Protein AF-A0AAE6KQ79-F1 (afdb_monomer_lite)

Structure (mmCIF, N/CA/C/O backbone):
data_AF-A0AAE6KQ79-F1
#
_entry.id   AF-A0AAE6KQ79-F1
#
loop_
_atom_site.group_PDB
_atom_site.id
_atom_site.type_symbol
_atom_site.label_atom_id
_atom_site.label_alt_id
_atom_site.label_comp_id
_atom_site.label_asym_id
_atom_site.label_entity_id
_atom_site.label_seq_id
_atom_site.pdbx_PDB_ins_code
_atom_site.Cartn_x
_atom_site.Cartn_y
_atom_site.Cartn_z
_atom_site.occupancy
_atom_site.B_iso_or_equiv
_atom_site.auth_seq_id
_atom_site.auth_comp_id
_atom_site.auth_asym_id
_atom_site.auth_atom_id
_atom_site.pdbx_PDB_model_num
ATOM 1 N N . MET A 1 1 ? -17.427 30.826 -4.618 1.00 31.81 1 MET A N 1
ATOM 2 C CA . MET A 1 1 ? -18.302 29.632 -4.556 1.00 31.81 1 MET A CA 1
ATOM 3 C C . MET A 1 1 ? -17.658 28.472 -5.320 1.00 31.81 1 MET A C 1
ATOM 5 O O . MET A 1 1 ? -18.045 28.240 -6.454 1.00 31.81 1 MET A O 1
ATOM 9 N N . ARG A 1 2 ? -16.646 27.788 -4.760 1.00 28.45 2 ARG A N 1
ATOM 10 C CA . ARG A 1 2 ? -16.019 26.576 -5.341 1.00 28.45 2 ARG A CA 1
ATOM 11 C C . ARG A 1 2 ? -15.216 25.819 -4.264 1.00 28.45 2 ARG A C 1
ATOM 13 O O . ARG A 1 2 ? -14.002 25.849 -4.297 1.00 28.45 2 ARG A O 1
ATOM 20 N N . TYR A 1 3 ? -15.886 25.197 -3.294 1.00 28.03 3 TYR A N 1
ATOM 21 C CA . TYR A 1 3 ? -15.274 24.207 -2.380 1.00 28.03 3 TYR A CA 1
ATOM 22 C C . TYR A 1 3 ? -16.285 23.097 -2.032 1.00 28.03 3 TYR A C 1
ATOM 24 O O . TYR A 1 3 ? -16.347 22.604 -0.917 1.00 28.03 3 TYR A O 1
ATOM 32 N N . ALA A 1 4 ? -17.134 22.736 -3.002 1.00 26.52 4 ALA A N 1
ATOM 33 C CA . ALA A 1 4 ? -18.163 21.701 -2.857 1.00 26.52 4 ALA A CA 1
ATOM 34 C C . ALA A 1 4 ? -17.718 20.321 -3.391 1.00 26.52 4 ALA A C 1
ATOM 36 O O . ALA A 1 4 ? -18.522 19.400 -3.456 1.00 26.52 4 ALA A O 1
ATOM 37 N N . MET A 1 5 ? -16.446 20.156 -3.766 1.00 28.30 5 MET A N 1
ATOM 38 C CA . MET A 1 5 ? -15.888 18.909 -4.306 1.00 28.30 5 MET A CA 1
ATOM 39 C C . MET A 1 5 ? -14.773 18.367 -3.404 1.00 28.30 5 MET A C 1
ATOM 41 O O . MET A 1 5 ? -13.642 18.216 -3.833 1.00 28.30 5 MET A O 1
ATOM 45 N N . VAL A 1 6 ? -15.068 18.106 -2.132 1.00 36.84 6 VAL A N 1
ATOM 46 C CA . VAL A 1 6 ? -14.198 17.251 -1.289 1.00 36.84 6 VAL A CA 1
ATOM 47 C C . VAL A 1 6 ? -15.033 16.201 -0.546 1.00 36.84 6 VAL A C 1
ATOM 49 O O . VAL A 1 6 ? -14.584 15.077 -0.347 1.00 36.84 6 VAL A O 1
ATOM 52 N N . LEU A 1 7 ? -16.321 16.480 -0.298 1.00 29.75 7 LEU A N 1
ATOM 53 C CA . LEU A 1 7 ? -17.282 15.506 0.240 1.00 29.75 7 LEU A CA 1
ATOM 54 C C . LEU A 1 7 ? -17.590 14.311 -0.690 1.00 29.75 7 LEU A C 1
ATOM 56 O O . LEU A 1 7 ? -18.159 13.319 -0.242 1.00 29.75 7 LEU A O 1
ATOM 60 N N . GLY A 1 8 ? -17.245 14.389 -1.980 1.00 26.11 8 GLY A N 1
ATOM 61 C CA . GLY A 1 8 ? -17.497 13.308 -2.943 1.00 26.11 8 GLY A CA 1
ATOM 62 C C . GLY A 1 8 ? -16.472 12.169 -2.886 1.00 26.11 8 GLY A C 1
ATOM 63 O O . GLY A 1 8 ? -16.801 11.020 -3.179 1.00 26.11 8 GLY A O 1
ATOM 64 N N . VAL A 1 9 ? -15.240 12.455 -2.456 1.00 35.94 9 VAL A N 1
ATOM 65 C CA . VAL A 1 9 ? -14.132 11.480 -2.487 1.00 35.94 9 VAL A CA 1
ATOM 66 C C . VAL A 1 9 ? -14.204 10.504 -1.306 1.00 35.94 9 VAL A C 1
ATOM 68 O O . VAL A 1 9 ? -13.778 9.354 -1.412 1.00 35.94 9 VAL A O 1
ATOM 71 N N . THR A 1 10 ? -14.869 10.892 -0.216 1.00 39.16 10 THR A N 1
ATOM 72 C CA . THR A 1 10 ? -15.200 10.006 0.912 1.00 39.16 10 THR A CA 1
ATOM 73 C C . THR A 1 10 ? -16.275 8.963 0.570 1.00 39.16 10 THR A C 1
ATOM 75 O O . THR A 1 10 ? -16.458 8.006 1.323 1.00 39.16 10 THR A O 1
ATOM 78 N N . LEU A 1 11 ? -16.993 9.127 -0.551 1.00 38.12 11 LEU A N 1
ATOM 79 C CA . LEU A 1 11 ? -18.081 8.243 -0.991 1.00 38.12 11 LEU A CA 1
ATOM 80 C C . LEU A 1 11 ? -17.775 7.466 -2.281 1.00 38.12 11 LEU A C 1
ATOM 82 O O . LEU A 1 11 ? -18.373 6.413 -2.488 1.00 38.12 11 LEU A O 1
ATOM 86 N N . ALA A 1 12 ? -16.814 7.887 -3.107 1.00 37.12 12 ALA A N 1
ATOM 87 C CA . ALA A 1 12 ? -16.391 7.099 -4.274 1.00 37.12 12 ALA A CA 1
ATOM 88 C C . ALA A 1 12 ? -15.688 5.781 -3.883 1.00 37.12 12 ALA A C 1
ATOM 90 O O . ALA A 1 12 ? -15.778 4.791 -4.604 1.00 37.12 12 ALA A O 1
ATOM 91 N N . SER A 1 13 ? -15.113 5.708 -2.678 1.00 35.84 13 SER A N 1
ATOM 92 C CA . SER A 1 13 ? -14.623 4.455 -2.079 1.00 35.84 13 SER A CA 1
ATOM 93 C C . SER A 1 13 ? -15.744 3.525 -1.574 1.00 35.84 13 SER A C 1
ATOM 95 O O . SER A 1 13 ? -15.456 2.436 -1.087 1.00 35.84 13 SER A O 1
ATOM 97 N N . PHE A 1 14 ? -17.020 3.913 -1.715 1.00 37.94 14 PHE A N 1
ATOM 98 C CA . PHE A 1 14 ? -18.186 3.058 -1.447 1.00 37.94 14 PHE A CA 1
ATOM 99 C C . PHE A 1 14 ? -18.888 2.557 -2.721 1.00 37.94 14 PHE A C 1
ATOM 101 O O . PHE A 1 14 ? -19.741 1.678 -2.627 1.00 37.94 14 PHE A O 1
ATOM 108 N N . GLY A 1 15 ? -18.547 3.083 -3.904 1.00 31.75 15 GLY A N 1
ATOM 109 C CA . GLY A 1 15 ? -19.259 2.781 -5.153 1.00 31.75 15 GLY A CA 1
ATOM 110 C C . GLY A 1 15 ? -18.667 1.657 -6.008 1.00 31.75 15 GLY A C 1
ATOM 111 O O . GLY A 1 15 ? -19.393 1.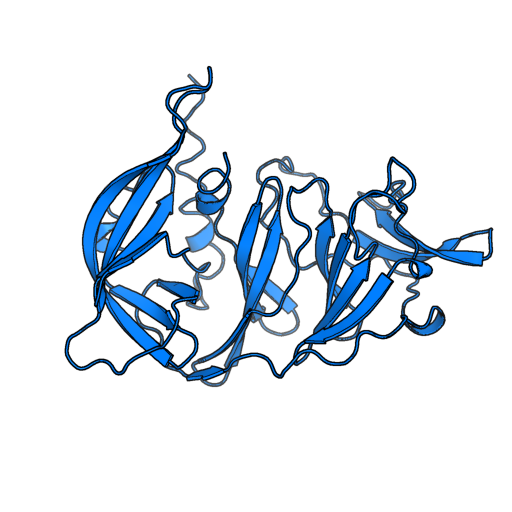080 -6.809 1.00 31.75 15 GLY A O 1
ATOM 112 N N . ALA A 1 16 ? -17.385 1.318 -5.843 1.00 30.88 16 ALA A N 1
ATOM 113 C CA . ALA A 1 16 ? -16.686 0.382 -6.739 1.00 30.88 16 ALA A CA 1
ATOM 114 C C . ALA A 1 16 ? -16.276 -0.961 -6.094 1.00 30.88 16 ALA A C 1
ATOM 116 O O . ALA A 1 16 ? -15.592 -1.757 -6.728 1.00 30.88 16 ALA A O 1
ATOM 117 N N . ALA A 1 17 ? -16.722 -1.237 -4.863 1.00 36.97 17 ALA A N 1
ATOM 118 C CA . ALA A 1 17 ? -16.500 -2.511 -4.161 1.00 36.97 17 ALA A CA 1
ATOM 119 C C . ALA A 1 17 ? -17.764 -3.004 -3.424 1.00 36.97 17 ALA A C 1
ATOM 121 O O . ALA A 1 17 ? -17.686 -3.688 -2.404 1.00 36.97 17 ALA A O 1
ATOM 122 N N . ALA A 1 18 ? -18.952 -2.636 -3.918 1.00 36.84 18 ALA A N 1
ATOM 123 C CA . ALA A 1 18 ? -20.226 -2.983 -3.284 1.00 36.84 18 ALA A CA 1
ATOM 124 C C . ALA A 1 18 ? -20.519 -4.500 -3.276 1.00 36.84 18 ALA A C 1
ATOM 126 O O . ALA A 1 18 ? -21.306 -4.956 -2.449 1.00 36.84 18 ALA A O 1
ATOM 127 N N . GLU A 1 19 ? -19.852 -5.289 -4.127 1.00 36.12 19 GLU A N 1
ATOM 128 C CA . GLU A 1 19 ? -19.925 -6.758 -4.087 1.00 36.12 19 GLU A CA 1
ATOM 129 C C . GLU A 1 19 ? -18.810 -7.408 -3.243 1.00 36.12 19 GLU A C 1
ATOM 131 O O . GLU A 1 19 ? -18.997 -8.517 -2.742 1.00 36.12 19 GLU A O 1
ATOM 136 N N . GLU A 1 20 ? -17.702 -6.710 -2.961 1.00 39.53 20 GLU A N 1
ATOM 137 C CA . GLU A 1 20 ? -16.499 -7.304 -2.357 1.00 39.53 20 GLU A CA 1
ATOM 138 C C . GLU A 1 20 ? -15.925 -6.505 -1.173 1.00 39.53 20 GLU A C 1
ATOM 140 O O . GLU A 1 20 ? -14.740 -6.233 -1.169 1.00 39.53 20 GLU A O 1
ATOM 145 N N . ARG A 1 21 ? -16.735 -6.145 -0.160 1.00 53.19 21 ARG A N 1
ATOM 146 C CA . ARG A 1 21 ? -16.404 -5.945 1.290 1.00 53.19 21 ARG A CA 1
ATOM 147 C C . ARG A 1 21 ? -15.120 -5.195 1.740 1.00 53.19 21 ARG A C 1
ATOM 149 O O . ARG A 1 21 ? -14.922 -5.054 2.947 1.00 53.19 21 ARG A O 1
ATOM 156 N N . TRP A 1 22 ? -14.262 -4.714 0.855 1.00 57.72 22 TRP A N 1
ATOM 157 C CA . TRP A 1 22 ? -12.927 -4.206 1.132 1.00 57.72 22 TRP A CA 1
ATOM 158 C C . TRP A 1 22 ? -12.911 -2.693 0.976 1.00 57.72 22 TRP A C 1
ATOM 160 O O . TRP A 1 22 ? -13.412 -2.136 0.004 1.00 57.72 22 TRP A O 1
ATOM 170 N N . THR A 1 23 ? -12.315 -2.019 1.953 1.00 69.88 23 THR A N 1
ATOM 171 C CA . THR A 1 23 ? -12.132 -0.566 1.951 1.00 69.88 23 THR A CA 1
ATOM 172 C C . THR A 1 23 ? -10.659 -0.249 2.142 1.00 69.88 23 THR A C 1
ATOM 174 O O . THR A 1 23 ? -9.965 -1.003 2.828 1.00 69.88 23 THR A O 1
ATOM 177 N N . ALA A 1 24 ? -10.200 0.892 1.623 1.00 78.31 24 ALA A N 1
ATOM 178 C CA . ALA A 1 24 ? -8.846 1.378 1.877 1.00 78.31 24 ALA A CA 1
ATOM 179 C C . ALA A 1 24 ? -8.515 1.379 3.391 1.00 78.31 24 ALA A C 1
ATOM 181 O O . ALA A 1 24 ? -9.384 1.714 4.212 1.00 78.31 24 ALA A O 1
ATOM 182 N N . PRO A 1 25 ? -7.290 1.000 3.786 1.00 86.12 25 PRO A N 1
ATOM 183 C CA . PRO A 1 25 ? -6.883 0.984 5.186 1.00 86.12 25 PRO A CA 1
ATOM 184 C C . PRO A 1 25 ? -6.745 2.412 5.723 1.00 86.12 25 PRO A C 1
ATOM 186 O O . PRO A 1 25 ? -6.426 3.332 4.981 1.00 86.12 25 PRO A O 1
ATOM 189 N N . TYR A 1 26 ? -7.068 2.619 6.998 1.00 86.56 26 TYR A N 1
ATOM 190 C CA . TYR A 1 26 ? -6.888 3.879 7.721 1.00 86.56 26 TYR A CA 1
ATOM 191 C C . TYR A 1 26 ? -5.529 3.918 8.413 1.00 86.56 26 TYR A C 1
ATOM 193 O O . TYR A 1 26 ? -5.128 2.937 9.047 1.00 86.56 26 TYR A O 1
ATOM 201 N N . GLN A 1 27 ? -4.859 5.065 8.331 1.00 86.88 27 GLN A N 1
ATOM 202 C CA . GLN A 1 27 ? -3.617 5.317 9.049 1.00 86.88 27 GLN A CA 1
ATOM 203 C C . GLN A 1 27 ? -3.846 5.487 10.554 1.00 86.88 27 GLN A C 1
ATOM 205 O O . GLN A 1 27 ? -4.852 6.046 11.005 1.00 86.88 27 GLN A O 1
ATOM 210 N N . ILE A 1 28 ? -2.886 4.993 11.334 1.00 90.19 28 ILE A N 1
ATOM 211 C CA . ILE A 1 28 ? -2.836 5.174 12.783 1.00 90.19 28 ILE A CA 1
ATOM 212 C C . ILE A 1 28 ? -2.061 6.457 13.081 1.00 90.19 28 ILE A C 1
ATOM 214 O O . ILE A 1 28 ? -0.917 6.583 12.662 1.00 90.19 28 ILE A O 1
ATOM 218 N N . GLU A 1 29 ? -2.672 7.384 13.817 1.00 88.75 29 GLU A N 1
ATOM 219 C CA . GLU A 1 29 ? -2.007 8.615 14.267 1.00 88.75 29 GLU A CA 1
ATOM 220 C C . GLU A 1 29 ? -1.228 8.366 15.560 1.00 88.75 29 GLU A C 1
ATOM 222 O O . GLU A 1 29 ? -0.038 8.656 15.644 1.00 88.75 29 GLU A O 1
ATOM 227 N N . ALA A 1 30 ? -1.874 7.766 16.561 1.00 90.19 30 ALA A N 1
ATOM 228 C CA . ALA A 1 30 ? -1.234 7.453 17.831 1.00 90.19 30 ALA A CA 1
ATOM 229 C C . ALA A 1 30 ? -1.909 6.286 18.549 1.00 90.19 30 ALA A C 1
ATOM 231 O O . ALA A 1 30 ? -3.081 5.956 18.336 1.00 90.19 30 ALA A O 1
ATOM 232 N N . VAL A 1 31 ? -1.165 5.685 19.476 1.00 92.56 31 VAL A N 1
ATOM 233 C CA . VAL A 1 31 ? -1.628 4.593 20.334 1.00 92.56 31 VAL A CA 1
ATOM 234 C C . VAL A 1 31 ? -1.317 4.929 21.789 1.00 92.56 31 VAL A C 1
ATOM 236 O O . VAL A 1 31 ? -0.201 5.309 22.130 1.00 92.56 31 VAL A O 1
ATOM 239 N N . SER A 1 32 ? -2.301 4.753 22.668 1.00 92.56 32 SER A N 1
ATOM 240 C CA . SER A 1 32 ? -2.149 4.893 24.116 1.00 92.56 32 SER A CA 1
ATOM 241 C C . SER A 1 32 ? -2.875 3.753 24.828 1.00 92.56 32 SER A C 1
ATOM 243 O O . SER A 1 32 ? -4.107 3.713 24.921 1.00 92.56 32 SER A O 1
ATOM 245 N N . GLY A 1 33 ? -2.100 2.777 25.308 1.00 90.19 33 GLY A N 1
ATOM 246 C CA . GLY A 1 33 ? -2.633 1.552 25.898 1.00 90.19 33 GLY A CA 1
ATOM 247 C C . GLY A 1 33 ? -3.512 0.785 24.906 1.00 90.19 33 GLY A C 1
ATOM 248 O O . GLY A 1 33 ? -3.028 0.277 23.903 1.00 90.19 33 GLY A O 1
ATOM 249 N N . ARG A 1 34 ? -4.815 0.701 25.197 1.00 91.44 34 ARG A N 1
ATOM 250 C CA . ARG A 1 34 ? -5.819 0.011 24.358 1.00 91.44 34 ARG A CA 1
ATOM 251 C C . ARG A 1 34 ? -6.585 0.953 23.430 1.00 91.44 34 ARG A C 1
ATOM 253 O O . ARG A 1 34 ? -7.547 0.525 22.788 1.00 91.44 34 ARG A O 1
ATOM 260 N N . THR A 1 35 ? -6.232 2.233 23.443 1.00 94.12 35 THR A N 1
ATOM 261 C CA . THR A 1 35 ? -6.887 3.274 22.663 1.00 94.12 35 THR A CA 1
ATOM 262 C C . THR A 1 35 ? -5.994 3.668 21.500 1.00 94.12 35 THR A C 1
ATOM 264 O O . THR A 1 35 ? -4.797 3.879 21.674 1.00 94.12 35 THR A O 1
ATOM 267 N N . THR A 1 36 ? -6.590 3.794 20.326 1.00 94.81 36 THR A N 1
ATOM 268 C CA . THR A 1 36 ? -5.911 4.085 19.070 1.00 94.81 36 THR A CA 1
ATOM 269 C C . THR A 1 36 ? -6.625 5.238 18.387 1.00 94.81 36 THR A C 1
ATOM 271 O O . THR A 1 36 ? -7.852 5.230 18.268 1.00 94.81 36 THR A O 1
ATOM 274 N N . ARG A 1 37 ? -5.862 6.236 17.954 1.00 92.62 37 ARG A N 1
ATOM 275 C CA . ARG A 1 37 ? -6.334 7.337 17.120 1.00 92.62 37 ARG A CA 1
ATOM 276 C C . ARG A 1 37 ? -6.078 6.996 15.662 1.00 92.62 37 ARG A C 1
ATOM 278 O O . ARG A 1 37 ? -4.990 6.558 15.301 1.00 92.62 37 ARG A O 1
ATOM 285 N N . VAL A 1 38 ? -7.107 7.161 14.847 1.00 89.00 38 VAL A N 1
ATOM 286 C CA . VAL A 1 38 ? -7.129 6.762 13.439 1.00 89.00 38 VAL A CA 1
ATOM 287 C C . VAL A 1 38 ? -7.498 7.978 12.602 1.00 89.00 38 VAL A C 1
ATOM 289 O O . VAL A 1 38 ? -8.520 8.604 12.880 1.00 89.00 38 VAL A O 1
ATOM 292 N N . VAL A 1 39 ? -6.700 8.313 11.591 1.00 85.38 39 VAL A N 1
ATOM 293 C CA . VAL A 1 39 ? -6.933 9.483 10.728 1.00 85.38 39 VAL A CA 1
ATOM 294 C C . VAL A 1 39 ? -8.189 9.266 9.889 1.00 85.38 39 VAL A C 1
ATOM 296 O O . VAL A 1 39 ? -8.303 8.260 9.204 1.00 85.38 39 VAL A O 1
ATOM 299 N N . LEU A 1 40 ? -9.153 10.187 9.945 1.00 79.94 40 LEU A N 1
ATOM 300 C CA . LEU A 1 40 ? -10.390 10.130 9.153 1.00 79.94 40 LEU A CA 1
ATOM 301 C C . LEU A 1 40 ? -10.404 11.129 7.984 1.00 79.94 40 LEU A C 1
ATOM 303 O O . LEU A 1 40 ? -11.271 11.011 7.116 1.00 79.94 40 LEU A O 1
ATOM 307 N N . GLY A 1 41 ? -9.470 12.087 7.964 1.00 73.88 41 GLY A N 1
ATOM 308 C CA . GLY A 1 41 ? -9.374 13.163 6.971 1.00 73.88 41 GLY A CA 1
ATOM 309 C C . GLY A 1 41 ? -9.597 14.563 7.537 1.00 73.88 41 GLY A C 1
ATOM 310 O O . GLY A 1 41 ? -9.828 14.713 8.729 1.00 73.88 41 GLY A O 1
ATOM 311 N N . GLU A 1 42 ? -9.584 15.591 6.684 1.00 65.94 42 GLU A N 1
ATOM 312 C CA . GLU A 1 42 ? -9.772 17.005 7.077 1.00 65.94 42 GLU A CA 1
ATOM 313 C C . GLU A 1 42 ? -11.079 17.256 7.852 1.00 65.94 42 GLU A C 1
ATOM 315 O O . GLU A 1 42 ? -11.096 17.992 8.838 1.00 65.94 42 GLU A O 1
ATOM 320 N N . GLN A 1 43 ? -12.174 16.597 7.457 1.00 61.72 43 GLN A N 1
ATOM 321 C CA . GLN A 1 43 ? -13.473 16.672 8.132 1.00 61.72 43 GLN A CA 1
ATOM 322 C C . GLN A 1 43 ? -14.075 15.272 8.272 1.00 61.72 43 GLN A C 1
ATOM 324 O O . GLN A 1 43 ? -14.216 14.552 7.283 1.00 61.72 43 GLN A O 1
ATOM 329 N N . ALA A 1 44 ? -14.473 14.886 9.487 1.00 57.91 44 ALA A N 1
ATOM 330 C CA . ALA A 1 44 ? -15.306 13.701 9.671 1.00 57.91 44 ALA A CA 1
ATOM 331 C C . ALA A 1 44 ? -16.741 13.983 9.183 1.00 57.91 44 ALA A C 1
ATOM 333 O O . ALA A 1 44 ? -17.350 14.942 9.658 1.00 57.91 44 ALA A O 1
ATOM 334 N N . PRO A 1 45 ? -17.313 13.158 8.282 1.00 55.81 45 PRO A N 1
ATOM 335 C CA . PRO A 1 45 ? -18.732 13.237 7.942 1.00 55.81 45 PRO A CA 1
ATOM 336 C C . PRO A 1 45 ? -19.634 13.219 9.185 1.00 55.81 45 PRO A C 1
ATOM 338 O O . PRO A 1 45 ? -19.345 12.496 10.143 1.00 55.81 45 PRO A O 1
ATOM 341 N N . GLU A 1 46 ? -20.769 13.923 9.123 1.00 53.16 46 GLU A N 1
ATOM 342 C CA . GLU A 1 46 ? -21.751 14.022 10.222 1.00 53.16 46 GLU A CA 1
ATOM 343 C C . GLU A 1 46 ? -22.284 12.646 10.698 1.00 53.16 46 GLU A C 1
ATOM 345 O O . GLU A 1 46 ? -22.744 12.518 11.828 1.00 53.16 46 GLU A O 1
ATOM 350 N N . ASP A 1 47 ? -22.081 11.580 9.910 1.00 60.34 47 ASP A N 1
ATOM 351 C CA . ASP A 1 47 ? -22.519 10.208 10.197 1.00 60.34 47 ASP A CA 1
ATOM 352 C C . ASP A 1 47 ? -21.384 9.194 10.444 1.00 60.34 47 ASP A C 1
ATOM 354 O O . ASP A 1 47 ? -21.626 7.980 10.442 1.00 60.34 47 ASP A O 1
ATOM 358 N N . VAL A 1 48 ? -20.137 9.629 10.666 1.00 62.69 48 VAL A N 1
ATOM 359 C CA . VAL A 1 48 ? -18.995 8.718 10.922 1.00 62.69 48 VAL A CA 1
ATOM 360 C C . VAL A 1 48 ? -19.285 7.730 12.049 1.00 62.69 48 VAL A C 1
ATOM 362 O O . VAL A 1 48 ? -19.001 6.539 11.913 1.00 62.69 48 VAL A O 1
ATOM 365 N N . ALA A 1 49 ? -19.911 8.202 13.128 1.00 58.31 49 ALA A N 1
ATOM 366 C CA . ALA A 1 49 ? -20.267 7.372 14.273 1.00 58.31 49 ALA A CA 1
ATOM 367 C C . ALA A 1 49 ? -21.284 6.271 13.931 1.00 58.31 49 ALA A C 1
ATOM 369 O O . ALA A 1 49 ? -21.393 5.313 14.683 1.00 58.31 49 ALA A O 1
ATOM 370 N N . SER A 1 50 ? -22.030 6.373 12.827 1.00 58.56 50 SER A N 1
ATOM 371 C CA . SER A 1 50 ? -22.938 5.312 12.372 1.00 58.56 50 SER A CA 1
ATOM 372 C C . SER A 1 50 ? -22.250 4.318 11.427 1.00 58.56 50 SER A C 1
ATOM 374 O O . SER A 1 50 ? -22.533 3.123 11.481 1.00 58.56 50 SER A O 1
ATOM 376 N N . ARG A 1 51 ? -21.296 4.785 10.609 1.00 66.50 51 ARG A N 1
ATOM 377 C CA . ARG A 1 51 ? -20.646 3.989 9.549 1.00 66.50 51 ARG A CA 1
ATOM 378 C C . ARG A 1 51 ? -19.362 3.289 9.991 1.00 66.50 51 ARG A C 1
ATOM 380 O O . ARG A 1 51 ? -19.044 2.225 9.473 1.00 66.50 51 ARG A O 1
ATOM 387 N N . LEU A 1 52 ? -18.634 3.872 10.941 1.00 77.62 52 LEU A N 1
ATOM 388 C CA . LEU A 1 52 ? -17.340 3.389 11.434 1.00 77.62 52 LEU A CA 1
ATOM 389 C C . LEU A 1 52 ? -17.406 3.023 12.923 1.00 77.62 52 LEU A C 1
ATOM 391 O O . LEU A 1 52 ? -16.447 3.200 13.660 1.00 77.62 52 LEU A O 1
ATOM 395 N N . GLN A 1 53 ? -18.540 2.492 13.390 1.00 82.56 53 GLN A N 1
ATOM 396 C CA . GLN A 1 53 ? -18.716 2.079 14.795 1.00 82.56 53 GLN A CA 1
ATOM 397 C C . GLN A 1 53 ? -17.661 1.079 15.270 1.00 82.56 53 GLN A C 1
ATOM 399 O O . GLN A 1 53 ? -17.309 1.036 16.453 1.00 82.56 53 GLN A O 1
ATOM 404 N N . VAL A 1 54 ? -17.189 0.248 14.345 1.00 86.50 54 VAL A N 1
ATOM 405 C CA . VAL A 1 54 ? -16.240 -0.823 14.599 1.00 86.50 54 VAL A CA 1
ATOM 406 C C . VAL A 1 54 ? -15.156 -0.781 13.536 1.00 86.50 54 VAL A C 1
ATOM 408 O O . VAL A 1 54 ? -15.445 -0.618 12.351 1.00 86.50 54 VAL A O 1
ATOM 411 N N . MET A 1 55 ? -13.921 -0.973 13.979 1.00 89.44 55 MET A N 1
ATOM 412 C CA . MET A 1 55 ? -12.763 -1.183 13.125 1.00 89.44 55 MET A CA 1
ATOM 413 C C . MET A 1 55 ? -11.992 -2.417 13.574 1.00 89.44 55 MET A C 1
ATOM 415 O O . MET A 1 55 ? -12.071 -2.836 14.731 1.00 89.44 55 MET A O 1
ATOM 419 N N . THR A 1 56 ? -11.210 -2.973 12.659 1.00 91.75 56 THR A N 1
ATOM 420 C CA . THR A 1 56 ? -10.217 -3.998 12.962 1.00 91.75 56 THR A CA 1
ATOM 421 C C . THR A 1 56 ? -8.837 -3.376 12.889 1.00 91.75 56 THR A C 1
ATOM 423 O O . THR A 1 56 ? -8.395 -2.960 11.823 1.00 91.75 56 THR A O 1
ATOM 426 N N . LEU A 1 57 ? -8.166 -3.299 14.032 1.00 95.12 57 LEU A N 1
ATOM 427 C CA . LEU A 1 57 ? -6.781 -2.866 14.137 1.00 95.12 57 LEU A CA 1
ATOM 428 C C . LEU A 1 57 ? -5.884 -4.018 13.695 1.00 95.12 57 LEU A C 1
ATOM 430 O O . LEU A 1 57 ? -6.008 -5.134 14.206 1.00 95.12 57 LEU A O 1
ATOM 434 N N . VAL A 1 58 ? -5.011 -3.737 12.739 1.00 95.31 58 VAL A N 1
ATOM 435 C CA . VAL A 1 58 ? -4.013 -4.667 12.223 1.00 95.31 58 VAL A CA 1
ATOM 436 C C . VAL A 1 58 ? -2.693 -4.350 12.906 1.00 95.31 58 VAL A C 1
ATOM 438 O O . VAL A 1 58 ? -2.222 -3.217 12.816 1.00 95.31 58 VAL A O 1
ATOM 441 N N . GLY A 1 59 ? -2.101 -5.334 13.576 1.00 95.94 59 GLY A N 1
ATOM 442 C CA . GLY A 1 59 ? -0.764 -5.221 14.150 1.00 95.94 59 GLY A CA 1
ATOM 443 C C . GLY A 1 59 ? 0.186 -6.293 13.626 1.00 95.94 59 GLY A C 1
ATOM 444 O O . GLY A 1 59 ? -0.214 -7.171 12.861 1.00 95.94 59 GLY A O 1
ATOM 445 N N . THR A 1 60 ? 1.450 -6.239 14.037 1.00 95.75 60 THR A N 1
ATOM 446 C CA . THR A 1 60 ? 2.495 -7.168 13.574 1.00 95.75 60 THR A CA 1
ATOM 447 C C . THR A 1 60 ? 2.289 -8.619 14.016 1.00 95.75 60 THR A C 1
ATOM 449 O O . THR A 1 60 ? 2.861 -9.533 13.423 1.00 95.75 60 THR A O 1
ATOM 452 N N . GLN A 1 61 ? 1.464 -8.853 15.039 1.00 94.62 61 GLN A N 1
ATOM 453 C CA . GLN A 1 61 ? 1.224 -10.176 15.626 1.00 94.62 61 GLN A CA 1
ATOM 454 C C . GLN A 1 61 ? -0.232 -10.640 15.515 1.00 94.62 61 GLN A C 1
ATOM 456 O O . GLN A 1 61 ? -0.520 -11.816 15.744 1.00 94.62 61 GLN A O 1
ATOM 461 N N . GLY A 1 62 ? -1.171 -9.753 15.173 1.00 94.50 62 GLY A N 1
ATOM 462 C CA . GLY A 1 62 ? -2.580 -10.127 15.145 1.00 94.50 62 GLY A CA 1
ATOM 463 C C . GLY A 1 62 ? -3.539 -9.047 14.669 1.00 94.50 62 GLY A C 1
ATOM 464 O O . GLY A 1 62 ? -3.157 -7.974 14.209 1.00 94.50 62 GLY A O 1
ATOM 465 N N . LEU A 1 63 ? -4.824 -9.371 14.801 1.00 93.12 63 LEU A N 1
ATOM 466 C CA . LEU A 1 63 ? -5.949 -8.490 14.516 1.00 93.12 63 LEU A CA 1
ATOM 467 C C . LEU A 1 63 ? -6.747 -8.275 15.805 1.00 93.12 63 LEU A C 1
ATOM 469 O O . LEU A 1 63 ? -7.006 -9.232 16.538 1.00 93.12 63 LEU A O 1
ATOM 473 N N . ALA A 1 64 ? -7.180 -7.044 16.068 1.00 94.50 64 ALA A N 1
ATOM 474 C CA . ALA A 1 64 ? -8.047 -6.739 17.203 1.00 94.50 64 ALA A CA 1
ATOM 475 C C . ALA A 1 64 ? -9.219 -5.857 16.789 1.00 94.50 64 ALA A C 1
ATOM 477 O O . ALA A 1 64 ? -9.050 -4.800 16.190 1.00 94.50 64 ALA A O 1
ATOM 478 N N . VAL A 1 65 ? -10.423 -6.257 17.188 1.00 92.62 65 VAL A N 1
ATOM 479 C CA . VAL A 1 65 ? -11.614 -5.426 17.015 1.00 92.62 65 VAL A CA 1
ATOM 480 C C . VAL A 1 65 ? -11.577 -4.267 18.010 1.00 92.62 65 VAL A C 1
ATOM 482 O O . VAL A 1 65 ? -11.376 -4.467 19.213 1.00 92.62 65 VAL A O 1
ATOM 485 N N . ALA A 1 66 ? -11.823 -3.059 17.520 1.00 93.25 66 ALA A N 1
ATOM 486 C CA . ALA A 1 66 ? -11.907 -1.844 18.310 1.00 93.25 66 ALA A CA 1
ATOM 487 C C . ALA A 1 66 ? -13.207 -1.090 18.023 1.00 93.25 66 ALA A C 1
ATOM 489 O O . ALA A 1 66 ? -13.738 -1.117 16.912 1.00 93.25 66 ALA A O 1
ATOM 490 N N . ARG A 1 67 ? -13.743 -0.435 19.053 1.00 93.12 67 ARG A N 1
ATOM 491 C CA . ARG A 1 67 ? -15.007 0.303 18.976 1.00 93.12 67 ARG A CA 1
ATOM 492 C C . ARG A 1 67 ? -14.768 1.794 19.031 1.00 93.12 67 ARG A C 1
ATOM 494 O O . ARG A 1 67 ? -13.999 2.257 19.877 1.00 93.12 67 ARG A O 1
ATOM 501 N N . PHE A 1 68 ? -15.480 2.513 18.178 1.00 90.62 68 PHE A N 1
ATOM 502 C CA . PHE A 1 68 ? -15.484 3.964 18.149 1.00 90.62 68 PHE A CA 1
ATOM 503 C C . PHE A 1 68 ? -15.911 4.538 19.504 1.00 90.62 68 PHE A C 1
ATOM 505 O O . PHE A 1 68 ? -16.836 4.031 20.140 1.00 90.62 68 PHE A O 1
ATOM 512 N N . GLN A 1 69 ? -15.214 5.579 19.947 1.00 92.75 69 GLN A N 1
ATOM 513 C CA . GLN A 1 69 ? -15.498 6.297 21.188 1.00 92.75 69 GLN A CA 1
ATOM 514 C C . GLN A 1 69 ? -15.937 7.731 20.905 1.00 92.75 69 GLN A C 1
ATOM 516 O O . GLN A 1 69 ? -16.941 8.186 21.445 1.00 92.75 69 GLN A O 1
ATOM 521 N N . ARG A 1 70 ? -15.162 8.452 20.089 1.00 90.38 70 ARG A N 1
ATOM 522 C CA . ARG A 1 70 ? -15.373 9.866 1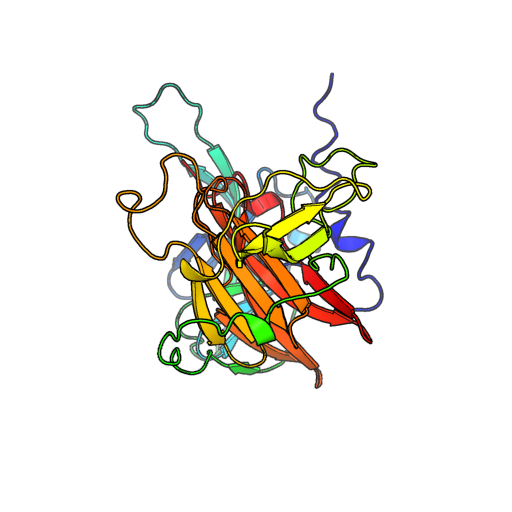9.753 1.00 90.38 70 ARG A CA 1
ATOM 523 C C . ARG A 1 70 ? -14.481 10.280 18.585 1.00 90.38 70 ARG A C 1
ATOM 525 O O . ARG A 1 70 ? -13.544 9.561 18.246 1.00 90.38 70 ARG A O 1
ATOM 532 N N . THR A 1 71 ? -14.737 11.456 18.028 1.00 87.38 71 THR A N 1
ATOM 533 C CA . THR A 1 71 ? -13.807 12.159 17.138 1.00 87.38 71 THR A CA 1
ATOM 534 C C . THR A 1 71 ? -13.034 13.233 17.899 1.00 87.38 71 THR A C 1
ATOM 536 O O . THR A 1 71 ? -13.547 13.812 18.856 1.00 87.38 71 THR A O 1
ATOM 539 N N . GLU A 1 72 ? -11.816 13.520 17.457 1.00 88.06 72 GLU A N 1
ATOM 540 C CA . GLU A 1 72 ? -10.994 14.639 17.922 1.00 88.06 72 GLU A CA 1
ATOM 541 C C . GLU A 1 72 ? -10.444 15.387 16.701 1.00 88.06 72 GLU A C 1
ATOM 543 O O . GLU A 1 72 ? -10.175 14.772 15.672 1.00 88.06 72 GLU A O 1
ATOM 548 N N . THR A 1 73 ? -10.283 16.705 16.802 1.00 85.75 73 THR A N 1
ATOM 549 C CA . THR A 1 73 ? -9.542 17.486 15.803 1.00 85.75 73 THR A CA 1
ATOM 550 C C . THR A 1 73 ? -8.091 17.579 16.251 1.00 85.75 73 THR A C 1
ATOM 552 O O . THR A 1 73 ? -7.820 17.970 17.386 1.00 85.75 73 THR A O 1
ATOM 555 N N . VAL A 1 74 ? -7.173 17.221 15.363 1.00 82.06 74 VAL A N 1
ATOM 556 C CA . VAL A 1 74 ? -5.728 17.293 15.565 1.00 82.06 74 VAL A CA 1
ATOM 557 C C . VAL A 1 74 ? -5.171 18.264 14.537 1.00 82.06 74 VAL A C 1
ATOM 559 O O . VAL A 1 74 ? -5.496 18.166 13.358 1.00 82.06 74 VAL A O 1
ATOM 562 N N . CYS A 1 75 ? -4.364 19.219 14.984 1.00 81.25 75 CYS A N 1
ATOM 563 C CA . CYS A 1 75 ? -3.704 20.179 14.109 1.00 81.25 75 CYS A CA 1
ATOM 564 C C . CYS A 1 75 ? -2.190 20.036 14.244 1.00 81.25 75 CYS A C 1
ATOM 566 O O . CYS A 1 75 ? -1.668 19.958 15.356 1.00 81.25 75 CYS A O 1
ATOM 568 N N . THR A 1 76 ? -1.510 20.012 13.107 1.00 69.69 76 THR A N 1
ATOM 569 C CA . THR A 1 76 ? -0.061 19.855 12.970 1.00 69.69 76 THR A CA 1
ATOM 570 C C . THR A 1 76 ? 0.517 21.068 12.247 1.00 69.69 76 THR A C 1
ATOM 572 O O . THR A 1 76 ? -0.011 21.510 11.227 1.00 69.69 76 THR A O 1
ATOM 575 N N . GLY A 1 77 ? 1.586 21.631 12.807 1.00 61.75 77 GLY A N 1
ATOM 576 C CA . GLY A 1 77 ? 2.296 22.803 12.297 1.00 61.75 77 GLY A CA 1
ATOM 577 C C . GLY A 1 77 ? 3.183 23.403 13.389 1.00 61.75 77 GLY A C 1
ATOM 578 O O . GLY A 1 77 ? 2.766 23.480 14.545 1.00 61.75 77 GLY A O 1
ATOM 579 N N . GLU A 1 78 ? 4.413 23.789 13.051 1.00 53.78 78 GLU A N 1
ATOM 580 C CA . GLU A 1 78 ? 5.266 24.550 13.967 1.00 53.78 78 GLU A CA 1
ATOM 581 C C . GLU A 1 78 ? 4.717 25.977 14.115 1.00 53.78 78 GLU A C 1
ATOM 583 O O . GLU A 1 78 ? 4.399 26.623 13.120 1.00 53.78 78 GLU A O 1
ATOM 588 N N . GLU A 1 79 ? 4.658 26.512 15.339 1.00 52.78 79 GLU A N 1
ATOM 589 C CA . GLU A 1 79 ? 4.195 27.890 15.610 1.00 52.78 79 GLU A CA 1
ATOM 590 C C . GLU A 1 79 ? 5.046 28.988 14.921 1.00 52.78 79 GLU A C 1
ATOM 592 O O . GLU A 1 79 ? 4.692 30.163 14.984 1.00 52.78 79 GLU A O 1
ATOM 597 N N . ASN A 1 80 ? 6.158 28.629 14.260 1.00 49.56 80 ASN A N 1
ATOM 598 C CA . ASN A 1 80 ? 7.179 29.543 13.733 1.00 49.56 80 ASN A CA 1
ATOM 599 C C . ASN A 1 80 ? 7.253 29.649 12.195 1.00 49.56 80 ASN A C 1
ATOM 601 O O . ASN A 1 80 ? 8.213 30.228 11.684 1.00 49.56 80 ASN A O 1
ATOM 605 N N . VAL A 1 81 ? 6.279 29.127 11.442 1.00 54.47 81 VAL A N 1
ATOM 606 C CA . VAL A 1 81 ? 6.270 29.217 9.968 1.00 54.47 81 VAL A CA 1
ATOM 607 C C . VAL A 1 81 ? 5.003 29.934 9.497 1.00 54.47 81 VAL A C 1
ATOM 609 O O . VAL A 1 81 ? 3.924 29.671 10.015 1.00 54.47 81 VAL A O 1
ATOM 612 N N . ASP A 1 82 ? 5.115 30.813 8.492 1.00 56.62 82 ASP A N 1
ATOM 613 C CA . ASP A 1 82 ? 4.024 31.607 7.878 1.00 56.62 82 ASP A CA 1
ATOM 614 C C . ASP A 1 82 ? 2.908 30.769 7.195 1.00 56.62 82 ASP A C 1
ATOM 616 O O . ASP A 1 82 ? 2.123 31.284 6.393 1.00 56.62 82 ASP A O 1
ATOM 620 N N . LEU A 1 83 ? 2.822 29.467 7.478 1.00 54.47 83 LEU A N 1
ATOM 621 C CA . LEU A 1 83 ? 1.821 28.556 6.937 1.00 54.47 83 LEU A CA 1
ATOM 622 C C . LEU A 1 83 ? 0.756 28.246 8.002 1.00 54.47 83 LEU A C 1
ATOM 624 O O . LEU A 1 83 ? 1.095 27.995 9.158 1.00 54.47 83 LEU A O 1
ATOM 628 N N . PRO A 1 84 ? -0.541 28.246 7.641 1.00 57.41 84 PRO A N 1
ATOM 629 C CA . PRO A 1 84 ? -1.593 27.860 8.572 1.00 57.41 84 PRO A CA 1
ATOM 630 C C . PRO A 1 84 ? -1.420 26.391 8.999 1.00 57.41 84 PRO A C 1
ATOM 632 O O . PRO A 1 84 ? -1.017 25.567 8.175 1.00 57.41 84 PRO A O 1
ATOM 635 N N . PRO A 1 85 ? -1.749 26.038 10.257 1.00 68.31 85 PRO A N 1
ATOM 636 C CA . PRO A 1 85 ? -1.661 24.661 10.722 1.00 68.31 85 PRO A CA 1
ATOM 637 C C . PRO A 1 85 ? -2.598 23.766 9.908 1.00 68.31 85 PRO A C 1
ATOM 639 O O . PRO A 1 85 ? -3.742 24.134 9.620 1.00 68.31 85 PRO A O 1
ATOM 642 N N . VAL A 1 86 ? -2.123 22.571 9.567 1.00 71.44 86 VAL A N 1
ATOM 643 C CA . VAL A 1 86 ? -2.923 21.569 8.868 1.00 71.44 86 VAL A CA 1
ATOM 644 C C . VAL A 1 86 ? -3.713 20.791 9.906 1.00 71.44 86 VAL A C 1
ATOM 646 O O . VAL A 1 86 ? -3.143 20.130 10.773 1.00 71.44 86 VAL A O 1
ATOM 649 N N . CYS A 1 87 ? -5.038 20.886 9.842 1.00 76.44 87 CYS A N 1
ATOM 650 C CA . CYS A 1 87 ? -5.930 20.209 10.772 1.00 76.44 87 CYS A CA 1
ATOM 651 C C . CYS A 1 87 ? -6.629 19.028 10.110 1.00 76.44 87 CYS A C 1
ATOM 653 O O . CYS A 1 87 ? -7.102 19.109 8.978 1.00 76.44 87 CYS A O 1
ATOM 655 N N . HIS A 1 88 ? -6.761 17.948 10.865 1.00 76.50 88 HIS A N 1
ATOM 656 C CA . HIS A 1 88 ? -7.483 16.756 10.471 1.00 76.50 88 HIS A CA 1
ATOM 657 C C . HIS A 1 88 ? -8.313 16.219 11.632 1.00 76.50 88 HIS A C 1
ATOM 659 O O . HIS A 1 88 ? -8.124 16.554 12.801 1.00 76.50 88 HIS A O 1
ATOM 665 N N . THR A 1 89 ? -9.277 15.376 11.302 1.00 82.06 89 THR A N 1
ATOM 666 C CA . THR A 1 89 ? -10.114 14.678 12.261 1.00 82.06 89 THR A CA 1
ATOM 667 C C . THR A 1 89 ? -9.581 13.271 12.465 1.00 82.06 89 THR A C 1
ATOM 669 O O . THR A 1 89 ? -9.376 12.528 11.505 1.00 82.06 89 THR A O 1
ATOM 672 N N . VAL A 1 90 ? -9.416 12.877 13.724 1.00 86.81 90 VAL A N 1
ATOM 673 C CA . VAL A 1 90 ? -9.111 11.502 14.114 1.00 86.81 90 VAL A CA 1
ATOM 674 C C . VAL A 1 90 ? -10.315 10.865 14.797 1.00 86.81 90 VAL A C 1
ATOM 676 O O . VAL A 1 90 ? -11.043 11.504 15.558 1.00 86.81 90 VAL A O 1
ATOM 679 N N . GLY A 1 91 ? -10.535 9.583 14.537 1.00 88.50 91 GLY A N 1
ATOM 680 C CA . GLY A 1 91 ? -11.442 8.740 15.300 1.00 88.50 91 GLY A CA 1
ATOM 681 C C . GLY A 1 91 ? -10.681 8.049 16.422 1.00 88.50 91 GLY A C 1
ATOM 682 O O . GLY A 1 91 ? -9.634 7.450 16.192 1.00 88.50 91 GLY A O 1
ATOM 683 N N . VAL A 1 92 ? -11.213 8.111 17.638 1.00 92.94 92 VAL A N 1
ATOM 684 C CA . VAL A 1 92 ? -10.667 7.418 18.804 1.00 92.94 92 VAL A CA 1
ATOM 685 C C . VAL A 1 92 ? -11.366 6.073 18.941 1.00 92.94 92 VAL A C 1
ATOM 687 O O . VAL A 1 92 ? -12.580 6.016 19.146 1.00 92.94 92 VAL A O 1
ATOM 690 N N . TYR A 1 93 ? -10.598 4.992 18.867 1.00 93.88 93 TYR A N 1
ATOM 691 C CA . TYR A 1 93 ? -11.077 3.618 18.969 1.00 93.88 93 TYR A CA 1
ATOM 692 C C . TYR A 1 93 ? -10.473 2.925 20.181 1.00 93.88 93 TYR A C 1
ATOM 694 O O . TYR A 1 93 ? -9.293 3.089 20.466 1.00 93.88 93 TYR A O 1
ATOM 702 N N . THR A 1 94 ? -11.256 2.106 20.879 1.00 95.81 94 THR A N 1
ATOM 703 C CA . THR A 1 94 ? -10.760 1.295 22.000 1.00 95.81 94 THR A CA 1
ATOM 704 C C . THR A 1 94 ? -10.918 -0.187 21.696 1.00 95.81 94 THR A C 1
ATOM 706 O O . THR A 1 94 ? -12.018 -0.652 21.385 1.00 95.81 94 THR A O 1
ATOM 709 N N . GLN A 1 95 ? -9.825 -0.942 21.814 1.00 94.88 95 GLN A N 1
ATOM 710 C CA . GLN A 1 95 ? -9.808 -2.391 21.620 1.00 94.88 95 GLN A CA 1
ATOM 711 C C . GLN A 1 95 ? -10.742 -3.107 22.603 1.00 94.88 95 GLN A C 1
ATOM 713 O O . GLN A 1 95 ? -10.686 -2.876 23.819 1.00 94.88 95 GLN A O 1
ATOM 718 N N . ALA A 1 96 ? -11.545 -4.048 22.102 1.00 90.06 96 ALA A N 1
ATOM 719 C CA . ALA A 1 96 ? -12.485 -4.833 22.902 1.00 90.06 96 ALA A CA 1
ATOM 720 C C . ALA A 1 96 ? -11.777 -5.624 24.014 1.00 90.06 96 ALA A C 1
ATOM 722 O O . ALA A 1 96 ? -10.787 -6.300 23.758 1.00 90.06 96 ALA A O 1
ATOM 723 N N . LYS A 1 97 ? -12.268 -5.550 25.259 1.00 87.69 97 LYS A N 1
ATOM 724 C CA . LYS A 1 97 ? -11.633 -6.213 26.416 1.00 87.69 97 LYS A CA 1
ATOM 725 C C . LYS A 1 97 ? -11.339 -7.693 26.136 1.00 87.69 97 LYS A C 1
ATOM 727 O O . LYS A 1 97 ? -12.191 -8.399 25.609 1.00 87.69 97 LYS A O 1
ATOM 732 N N . GLY A 1 98 ? -10.154 -8.150 26.543 1.00 83.19 98 GLY A N 1
ATOM 733 C CA . GLY A 1 98 ? -9.725 -9.541 26.369 1.00 83.19 98 GLY A CA 1
ATOM 734 C C . GLY A 1 98 ? -9.154 -9.873 24.988 1.00 83.19 98 GLY A C 1
ATOM 735 O O . GLY A 1 98 ? -8.796 -11.024 24.765 1.00 83.19 98 GLY A O 1
ATOM 736 N N . THR A 1 99 ? -9.034 -8.900 24.074 1.00 83.31 99 THR A N 1
ATOM 737 C CA . THR A 1 99 ? -8.247 -9.090 22.846 1.00 83.31 99 THR A CA 1
ATOM 738 C C . THR A 1 99 ? -6.780 -9.373 23.180 1.00 83.31 99 THR A C 1
ATOM 740 O O . THR A 1 99 ? -6.247 -8.724 24.092 1.00 83.31 99 THR A O 1
ATOM 743 N N . PRO A 1 100 ? -6.132 -10.306 22.457 1.00 82.12 100 PRO A N 1
ATOM 744 C CA . PRO A 1 100 ? -4.702 -10.551 22.594 1.00 82.12 100 PRO A CA 1
ATOM 745 C C . PRO A 1 100 ? -3.895 -9.307 22.207 1.00 82.12 100 PRO A C 1
ATOM 747 O O . PRO A 1 100 ? -4.409 -8.408 21.534 1.00 82.12 100 PRO A O 1
ATOM 750 N N . ASP A 1 101 ? -2.638 -9.267 22.647 1.00 89.62 101 ASP A N 1
ATOM 751 C CA . ASP A 1 101 ? -1.672 -8.300 22.133 1.00 89.62 101 ASP A CA 1
ATOM 752 C C . ASP A 1 101 ? -1.495 -8.523 20.624 1.00 89.62 101 ASP A C 1
ATOM 754 O O . ASP A 1 101 ? -1.380 -9.661 20.165 1.00 89.62 101 ASP A O 1
ATOM 758 N N . ILE A 1 102 ? -1.541 -7.436 19.859 1.00 94.06 102 ILE A N 1
ATOM 759 C CA . ILE A 1 102 ? -1.386 -7.453 18.402 1.00 94.06 102 ILE A CA 1
ATOM 760 C C . ILE A 1 102 ? -0.014 -6.937 17.965 1.00 94.06 102 ILE A C 1
ATOM 762 O O . ILE A 1 102 ? 0.248 -6.894 16.764 1.00 94.06 102 ILE A O 1
ATOM 766 N N . GLY A 1 103 ? 0.865 -6.590 18.910 1.00 93.94 103 GLY A N 1
ATOM 767 C CA . GLY A 1 103 ? 2.172 -6.009 18.639 1.00 93.94 103 GLY A CA 1
ATOM 768 C C . GLY A 1 103 ? 2.082 -4.549 18.194 1.00 93.94 103 GLY A C 1
ATOM 769 O O . GLY A 1 103 ? 1.192 -3.800 18.601 1.00 93.94 103 GLY A O 1
ATOM 770 N N . GLU A 1 104 ? 3.026 -4.139 17.350 1.00 94.62 104 GLU A N 1
ATOM 771 C CA . GLU A 1 104 ? 3.054 -2.794 16.771 1.00 94.62 104 GLU A CA 1
ATOM 772 C C . GLU A 1 104 ? 1.891 -2.612 15.793 1.00 94.62 104 GLU A C 1
ATOM 774 O O . GLU A 1 104 ? 1.593 -3.502 14.996 1.00 94.62 104 GLU A O 1
ATOM 779 N N . TYR A 1 105 ? 1.221 -1.464 15.869 1.00 94.19 105 TYR A N 1
ATOM 780 C CA . TYR A 1 105 ? 0.046 -1.163 15.058 1.00 94.19 105 TYR A CA 1
ATOM 781 C C . TYR A 1 105 ? 0.485 -0.737 13.660 1.00 94.19 105 TYR A C 1
ATOM 783 O O . TYR A 1 105 ? 1.378 0.090 13.515 1.00 94.19 105 TYR A O 1
ATOM 791 N N . ILE A 1 106 ? -0.175 -1.287 12.643 1.00 94.44 106 ILE A N 1
ATOM 792 C CA . ILE A 1 106 ? 0.131 -1.031 11.235 1.00 94.44 106 ILE A CA 1
ATOM 793 C C . ILE A 1 106 ? -0.934 -0.103 10.640 1.00 94.44 106 ILE A C 1
ATOM 795 O O . ILE A 1 106 ? -0.636 1.010 10.225 1.00 94.44 106 ILE A O 1
ATOM 799 N N . VAL A 1 107 ? -2.194 -0.548 10.622 1.00 93.62 107 VAL A N 1
ATOM 800 C CA . VAL A 1 107 ? -3.343 0.179 10.048 1.00 93.62 107 VAL A CA 1
ATOM 801 C C . VAL A 1 107 ? -4.644 -0.217 10.749 1.00 93.62 107 VAL A C 1
ATOM 803 O O . VAL A 1 107 ? -4.688 -1.190 11.506 1.00 93.62 107 VAL A O 1
ATOM 806 N N . ALA A 1 108 ? -5.733 0.492 10.459 1.00 91.88 108 ALA A N 1
ATOM 807 C CA . ALA A 1 108 ? -7.088 0.090 10.824 1.00 91.88 108 ALA A CA 1
ATOM 808 C C . ALA A 1 108 ? -7.952 -0.182 9.581 1.00 91.88 108 ALA A C 1
ATOM 810 O O . ALA A 1 108 ? -7.927 0.563 8.607 1.00 91.88 108 ALA A O 1
ATOM 811 N N . LEU A 1 109 ? -8.752 -1.245 9.610 1.00 88.69 109 LEU A N 1
ATOM 812 C CA . LEU A 1 109 ? -9.721 -1.586 8.566 1.00 88.69 109 LEU A CA 1
ATOM 813 C C . LEU A 1 109 ? -11.137 -1.284 9.057 1.00 88.69 109 LEU A C 1
ATOM 815 O O . LEU A 1 109 ? -11.451 -1.536 10.223 1.00 88.69 109 LEU A O 1
ATOM 819 N N . ALA A 1 110 ? -12.006 -0.771 8.183 1.00 85.06 110 ALA A N 1
ATOM 820 C CA . ALA A 1 110 ? -13.409 -0.570 8.532 1.00 85.06 110 ALA A CA 1
ATOM 821 C C . ALA A 1 110 ? -14.099 -1.912 8.821 1.00 85.06 110 ALA A C 1
ATOM 823 O O . ALA A 1 110 ? -13.906 -2.898 8.111 1.00 85.06 110 ALA A O 1
ATOM 824 N N . GLY A 1 111 ? -14.945 -1.936 9.849 1.00 83.56 111 GLY A N 1
ATOM 825 C CA . GLY A 1 111 ? -15.725 -3.111 10.212 1.00 83.56 111 GLY A CA 1
ATOM 826 C C . GLY A 1 111 ? -14.927 -4.194 10.942 1.00 83.56 111 GLY A C 1
ATOM 827 O O . GLY A 1 111 ? -13.842 -3.973 11.483 1.00 83.56 111 GLY A O 1
ATOM 828 N N . THR A 1 112 ? -15.526 -5.384 11.012 1.00 85.56 112 THR A N 1
ATOM 829 C CA . THR A 1 112 ? -14.926 -6.564 11.649 1.00 85.56 112 THR A CA 1
ATOM 830 C C . THR A 1 112 ? -14.323 -7.471 10.587 1.00 85.56 112 THR A C 1
ATOM 832 O O . THR A 1 112 ? -15.043 -8.020 9.757 1.00 85.56 112 THR A O 1
ATOM 835 N N . VAL A 1 113 ? -13.011 -7.661 10.649 1.00 85.88 113 VAL A N 1
ATOM 836 C CA . VAL A 1 113 ? -12.243 -8.529 9.761 1.00 85.88 113 VAL A CA 1
ATOM 837 C C . VAL A 1 113 ? -11.730 -9.704 10.585 1.00 85.88 113 VAL A C 1
ATOM 839 O O . VAL A 1 113 ? -11.107 -9.523 11.628 1.00 85.88 113 VAL A O 1
ATOM 842 N N . THR A 1 114 ? -12.024 -10.924 10.139 1.00 84.50 114 THR A N 1
ATOM 843 C CA . THR A 1 114 ? -11.565 -12.157 10.794 1.00 84.50 114 THR A CA 1
ATOM 844 C C . THR A 1 114 ? -10.570 -12.867 9.893 1.00 84.50 114 THR A C 1
ATOM 846 O O . THR A 1 114 ? -10.894 -13.222 8.762 1.00 84.50 114 THR A O 1
ATOM 849 N N . GLY A 1 115 ? -9.362 -13.082 10.399 1.00 88.75 115 GLY A N 1
ATOM 850 C CA . GLY A 1 115 ? -8.276 -13.654 9.622 1.00 88.75 115 GLY A CA 1
ATOM 851 C C . GLY A 1 115 ? -6.970 -13.692 10.397 1.00 88.75 115 GLY A C 1
ATOM 852 O O . GLY A 1 115 ? -6.953 -13.545 11.619 1.00 88.75 115 GLY A O 1
ATOM 853 N N . THR A 1 116 ? -5.876 -13.874 9.668 1.00 92.25 116 THR A N 1
ATOM 854 C CA . THR A 1 116 ? -4.519 -13.855 10.221 1.00 92.25 116 THR A CA 1
ATOM 855 C C . THR A 1 116 ? -3.672 -12.815 9.514 1.00 92.25 116 THR A C 1
ATOM 857 O O . THR A 1 116 ? -3.818 -12.609 8.310 1.00 92.25 116 THR A O 1
ATOM 860 N N . VAL A 1 117 ? -2.749 -12.213 10.253 1.00 94.62 117 VAL A N 1
ATOM 861 C CA . VAL A 1 117 ? -1.695 -11.359 9.707 1.00 94.62 117 VAL A CA 1
ATOM 862 C C . VAL A 1 117 ? -0.388 -12.143 9.656 1.00 94.62 117 VAL A C 1
ATOM 864 O O . VAL A 1 117 ? -0.148 -13.041 10.466 1.00 94.62 117 VAL A O 1
ATOM 867 N N . SER A 1 118 ? 0.451 -11.856 8.674 1.00 95.25 118 SER A N 1
ATOM 868 C CA . SER A 1 118 ? 1.795 -12.415 8.576 1.00 95.25 118 SER A CA 1
ATOM 869 C C . SER A 1 118 ? 2.753 -11.339 8.105 1.00 95.25 118 SER A C 1
ATOM 871 O O . SER A 1 118 ? 2.498 -10.672 7.100 1.00 95.25 118 SER A O 1
ATOM 873 N N . MET A 1 119 ? 3.855 -11.182 8.832 1.00 95.19 119 MET A N 1
ATOM 874 C CA . MET A 1 119 ? 4.901 -10.246 8.444 1.00 95.19 119 MET A CA 1
ATOM 875 C C . MET A 1 119 ? 5.685 -10.790 7.244 1.00 95.19 119 MET A C 1
ATOM 877 O O . MET A 1 119 ? 5.817 -12.012 7.103 1.00 95.19 119 MET A O 1
ATOM 881 N N . PRO A 1 120 ? 6.202 -9.912 6.368 1.00 90.06 120 PRO A N 1
ATOM 882 C CA . PRO A 1 120 ? 7.074 -10.313 5.279 1.00 90.06 120 PRO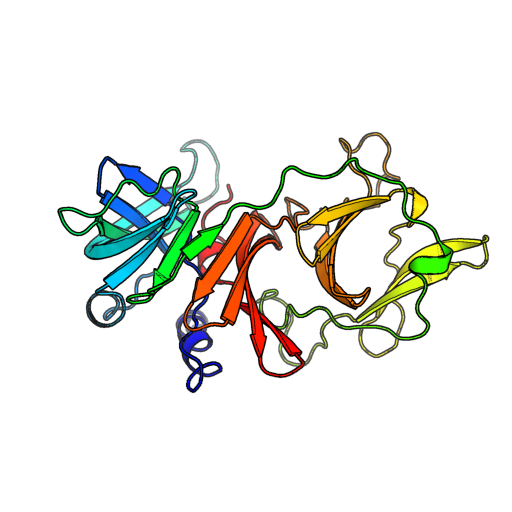 A CA 1
ATOM 883 C C . PRO A 1 120 ? 8.262 -11.105 5.822 1.00 90.06 120 PRO A C 1
ATOM 885 O O . PRO A 1 120 ? 8.767 -10.831 6.913 1.00 90.06 120 PRO A O 1
ATOM 888 N N . ALA A 1 121 ? 8.734 -12.076 5.041 1.00 87.19 121 ALA A N 1
ATOM 889 C CA . ALA A 1 121 ? 10.017 -12.698 5.330 1.00 87.19 121 ALA A CA 1
ATOM 890 C C . ALA A 1 121 ? 11.122 -11.620 5.360 1.00 87.19 121 ALA A C 1
ATOM 892 O O . ALA A 1 121 ? 10.990 -10.602 4.671 1.00 87.19 121 ALA A O 1
ATOM 893 N N . PRO A 1 122 ? 12.215 -11.833 6.118 1.00 82.62 122 PRO A N 1
ATOM 894 C CA . PRO A 1 122 ? 13.360 -10.932 6.092 1.00 82.62 122 PRO A CA 1
ATOM 895 C C . PRO A 1 122 ? 13.788 -10.635 4.653 1.00 82.62 122 PRO A C 1
ATOM 897 O O . PRO A 1 122 ? 13.822 -11.547 3.821 1.00 82.62 122 PRO A O 1
ATOM 900 N N . LYS A 1 123 ? 14.090 -9.361 4.368 1.00 75.81 123 LYS A N 1
ATOM 901 C CA . LYS A 1 123 ? 14.463 -8.915 3.021 1.00 75.81 123 LYS A CA 1
ATOM 902 C C . LYS A 1 123 ? 15.600 -9.789 2.489 1.00 75.81 123 LYS A C 1
ATOM 904 O O . LYS A 1 123 ? 16.605 -10.003 3.172 1.00 75.81 123 LYS A O 1
ATOM 909 N N . THR A 1 124 ? 15.424 -10.314 1.278 1.00 74.81 124 THR A N 1
ATOM 910 C CA . THR A 1 124 ? 16.490 -11.041 0.585 1.00 74.81 124 THR A CA 1
ATOM 911 C C . THR A 1 124 ? 17.650 -10.095 0.290 1.00 74.81 124 THR A C 1
ATOM 913 O O . THR A 1 124 ? 17.469 -8.876 0.258 1.00 74.81 124 THR A O 1
ATOM 916 N N . ALA A 1 125 ? 18.843 -10.641 0.041 1.00 79.31 125 ALA A N 1
ATOM 917 C CA . ALA A 1 125 ? 19.952 -9.826 -0.438 1.00 79.31 125 ALA A CA 1
ATOM 918 C C . ALA A 1 125 ? 19.521 -9.048 -1.693 1.00 79.31 125 ALA A C 1
ATOM 920 O O . ALA A 1 125 ? 18.851 -9.597 -2.569 1.00 79.31 125 ALA A O 1
ATOM 921 N N . ARG A 1 126 ? 19.877 -7.763 -1.746 1.00 84.94 126 ARG A N 1
ATOM 922 C CA . ARG A 1 126 ? 19.636 -6.925 -2.919 1.00 84.94 126 ARG A CA 1
ATOM 923 C C . ARG A 1 126 ? 20.556 -7.385 -4.041 1.00 84.94 126 ARG A C 1
ATOM 925 O O . ARG A 1 126 ? 21.772 -7.454 -3.861 1.00 84.94 126 ARG A O 1
ATOM 932 N N . GLU A 1 127 ? 19.975 -7.687 -5.190 1.00 89.50 127 GLU A N 1
ATOM 933 C CA . GLU A 1 127 ? 20.697 -8.144 -6.374 1.00 89.50 127 GLU A CA 1
ATOM 934 C C . GLU A 1 127 ? 20.634 -7.090 -7.475 1.00 89.50 127 GLU A C 1
ATOM 936 O O . GLU A 1 127 ? 19.754 -6.229 -7.486 1.00 89.50 127 GLU A O 1
ATOM 941 N N . ARG A 1 128 ? 21.559 -7.150 -8.435 1.00 88.75 128 ARG A N 1
ATOM 942 C CA . ARG A 1 128 ? 21.429 -6.339 -9.648 1.00 88.75 128 ARG A CA 1
ATOM 943 C C . ARG A 1 128 ? 20.407 -6.991 -10.586 1.00 88.75 128 ARG A C 1
ATOM 945 O O . ARG A 1 128 ? 20.523 -8.194 -10.829 1.00 88.75 128 ARG A O 1
ATOM 952 N N . PRO A 1 129 ? 19.440 -6.237 -11.132 1.00 90.88 129 PRO A N 1
ATOM 953 C CA . PRO A 1 129 ? 18.522 -6.761 -12.132 1.00 90.88 129 PRO A CA 1
ATOM 954 C C . PRO A 1 129 ? 19.274 -7.162 -13.406 1.00 90.88 129 PRO A C 1
ATOM 956 O O . PRO A 1 129 ? 20.232 -6.509 -13.820 1.00 90.88 129 PRO A O 1
ATOM 959 N N . VAL A 1 130 ? 18.829 -8.245 -14.046 1.00 89.19 130 VAL A N 1
ATOM 960 C CA . VAL A 1 130 ? 19.411 -8.734 -15.303 1.00 89.19 130 VAL A CA 1
ATOM 961 C C . VAL A 1 130 ? 18.647 -8.124 -16.483 1.00 89.19 130 VAL A C 1
ATOM 963 O O . VAL A 1 130 ? 17.475 -8.460 -16.654 1.00 89.19 130 VAL A O 1
ATOM 966 N N . PRO A 1 131 ? 19.271 -7.292 -17.341 1.00 84.56 131 PRO A N 1
ATOM 967 C CA . PRO A 1 131 ? 18.576 -6.535 -18.388 1.00 84.56 131 PRO A CA 1
ATOM 968 C C . PRO A 1 131 ? 17.590 -7.337 -19.247 1.00 84.56 131 PRO A C 1
ATOM 970 O O . PRO A 1 131 ? 16.426 -6.962 -19.363 1.00 84.56 131 PRO A O 1
ATOM 973 N N . GLY A 1 132 ? 18.011 -8.492 -19.773 1.00 83.19 132 GLY A N 1
ATOM 974 C CA . GLY A 1 132 ? 17.174 -9.329 -20.645 1.00 83.19 132 GLY A CA 1
ATOM 975 C C . GLY A 1 132 ? 15.955 -9.972 -19.970 1.00 83.19 132 GLY A C 1
ATOM 976 O O . GLY A 1 132 ? 15.141 -10.586 -20.652 1.00 83.19 132 GLY A O 1
ATOM 977 N N . GLN A 1 133 ? 15.817 -9.871 -18.643 1.00 86.88 133 GLN A N 1
ATOM 978 C CA . GLN A 1 133 ? 14.643 -10.372 -17.919 1.00 86.88 133 GLN A CA 1
ATOM 979 C C . GLN A 1 133 ? 13.535 -9.325 -17.774 1.00 86.88 133 GLN A C 1
ATOM 981 O O . GLN A 1 133 ? 12.387 -9.712 -17.545 1.00 86.88 133 GLN A O 1
ATOM 986 N N . TRP A 1 134 ? 13.872 -8.039 -17.899 1.00 88.94 134 TRP A N 1
ATOM 987 C CA . TRP A 1 134 ? 12.995 -6.916 -17.562 1.00 88.94 134 TRP A CA 1
ATOM 988 C C . TRP A 1 134 ? 12.391 -6.219 -18.777 1.00 88.94 134 TRP A C 1
ATOM 990 O O . TRP A 1 134 ? 11.326 -5.623 -18.660 1.00 88.94 134 TRP A O 1
ATOM 1000 N N . THR A 1 135 ? 13.044 -6.305 -19.936 1.00 89.50 135 THR A N 1
ATOM 1001 C CA . THR A 1 135 ? 12.569 -5.674 -21.172 1.00 89.50 135 THR A CA 1
ATOM 1002 C C . THR A 1 135 ? 11.188 -6.179 -21.597 1.00 89.50 135 THR A C 1
ATOM 1004 O O . THR A 1 135 ? 10.941 -7.386 -21.572 1.00 89.50 135 THR A O 1
ATOM 1007 N N . SER A 1 136 ? 10.322 -5.267 -22.043 1.00 86.38 136 SER A N 1
ATOM 1008 C CA . SER A 1 136 ? 8.977 -5.558 -22.554 1.00 86.38 136 SER A CA 1
ATOM 1009 C C . SER A 1 136 ? 8.681 -4.735 -23.809 1.00 86.38 136 SER A C 1
ATOM 1011 O O . SER A 1 136 ? 9.045 -3.561 -23.891 1.00 86.38 136 SER A O 1
ATOM 1013 N N . ASP A 1 137 ? 7.975 -5.333 -24.770 1.00 83.81 137 ASP A N 1
ATOM 1014 C CA . ASP A 1 137 ? 7.526 -4.639 -25.982 1.00 83.81 137 ASP A CA 1
ATOM 1015 C C . ASP A 1 137 ? 6.306 -3.741 -25.716 1.00 83.81 137 ASP A C 1
ATOM 1017 O O . ASP A 1 137 ? 6.168 -2.665 -26.309 1.00 83.81 137 ASP A O 1
ATOM 1021 N N . ALA A 1 138 ? 5.428 -4.164 -24.803 1.00 87.44 138 ALA A N 1
ATOM 1022 C CA . ALA A 1 138 ? 4.180 -3.483 -24.484 1.00 87.44 138 ALA A CA 1
ATOM 1023 C C . ALA A 1 138 ? 4.326 -2.582 -23.252 1.00 87.44 138 ALA A C 1
ATOM 1025 O O . ALA A 1 138 ? 4.980 -2.950 -22.276 1.00 87.44 138 ALA A O 1
ATOM 1026 N N . PHE A 1 139 ? 3.665 -1.423 -23.292 1.00 86.44 139 PHE A N 1
ATOM 1027 C CA . PHE A 1 139 ? 3.428 -0.617 -22.099 1.00 86.44 139 PHE A CA 1
ATOM 1028 C C . PHE A 1 139 ? 2.379 -1.298 -21.224 1.00 86.44 139 PHE A C 1
ATOM 1030 O O . PHE A 1 139 ? 1.282 -1.611 -21.691 1.00 86.44 139 PHE A O 1
ATOM 1037 N N . GLU A 1 140 ? 2.705 -1.491 -19.953 1.00 86.50 140 GLU A N 1
ATOM 1038 C CA . GLU A 1 140 ? 1.804 -2.067 -18.962 1.00 86.50 140 GLU A CA 1
ATOM 1039 C C . GLU A 1 140 ? 1.395 -1.001 -17.945 1.00 86.50 140 GLU A C 1
ATOM 1041 O O . GLU A 1 140 ? 2.203 -0.169 -17.530 1.00 86.50 140 GLU A O 1
ATOM 1046 N N . ARG A 1 141 ? 0.114 -0.999 -17.571 1.00 83.31 141 ARG A N 1
ATOM 1047 C CA . ARG A 1 141 ? -0.441 -0.023 -16.630 1.00 83.31 141 ARG A CA 1
ATOM 1048 C C . ARG A 1 141 ? -0.368 -0.571 -15.201 1.00 83.31 141 ARG A C 1
ATOM 1050 O O . ARG A 1 141 ? -0.843 -1.689 -14.989 1.00 83.31 141 ARG A O 1
ATOM 1057 N N . PRO A 1 142 ? 0.195 0.190 -14.247 1.00 82.88 142 PRO A N 1
ATOM 1058 C CA . PRO A 1 142 ? 0.117 -0.126 -12.826 1.00 82.88 142 PRO A CA 1
ATOM 1059 C C . PRO A 1 142 ? -1.336 -0.149 -12.338 1.00 82.88 142 PRO A C 1
ATOM 1061 O O . PRO A 1 142 ? -2.225 0.413 -12.974 1.00 82.88 142 PRO A O 1
ATOM 1064 N N . VAL A 1 143 ? -1.572 -0.779 -11.189 1.00 76.88 143 VAL A N 1
ATOM 1065 C CA . VAL A 1 143 ? -2.908 -0.93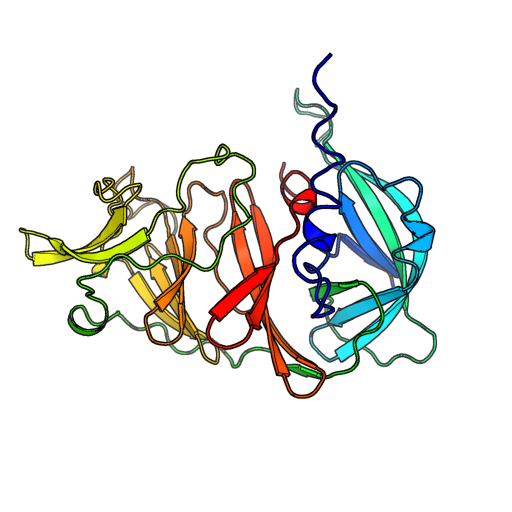8 -10.585 1.00 76.88 143 VAL A CA 1
ATOM 1066 C C . VAL A 1 143 ? -3.403 0.315 -9.872 1.00 76.88 143 VAL A C 1
ATOM 1068 O O . VAL A 1 143 ? -4.501 0.316 -9.319 1.00 76.88 143 VAL A O 1
ATOM 1071 N N . ASP A 1 144 ? -2.576 1.356 -9.826 1.00 62.84 144 ASP A N 1
ATOM 1072 C CA . ASP A 1 144 ? -2.954 2.633 -9.251 1.00 62.84 144 ASP A CA 1
ATOM 1073 C C . ASP A 1 144 ? -3.898 3.377 -10.204 1.00 62.84 144 ASP A C 1
ATOM 1075 O O . ASP A 1 144 ? -3.501 4.195 -11.032 1.00 62.84 144 ASP A O 1
ATOM 1079 N N . GLU A 1 145 ? -5.173 3.016 -10.104 1.00 48.66 145 GLU A N 1
ATOM 1080 C CA . GLU A 1 145 ? -6.294 3.660 -10.782 1.00 48.66 145 GLU A CA 1
ATOM 1081 C C . GLU A 1 145 ? -6.919 4.784 -9.925 1.00 48.66 145 GLU A C 1
ATOM 1083 O O . GLU A 1 145 ? -8.023 5.229 -10.236 1.00 48.66 145 GLU A O 1
ATOM 1088 N N . GLY A 1 146 ? -6.275 5.258 -8.841 1.00 42.78 146 GLY A N 1
ATOM 1089 C CA . GLY A 1 146 ? -6.981 6.109 -7.868 1.00 42.78 146 GLY A CA 1
ATOM 1090 C C . GLY A 1 146 ? -6.203 7.155 -7.068 1.00 42.78 146 GLY A C 1
ATOM 1091 O O . GLY A 1 146 ? -6.857 7.912 -6.349 1.00 42.78 146 GLY A O 1
ATOM 1092 N N . ALA A 1 147 ? -4.871 7.235 -7.143 1.00 38.19 147 ALA A N 1
ATOM 1093 C CA . ALA A 1 147 ? -4.107 8.053 -6.192 1.00 38.19 147 ALA A CA 1
ATOM 1094 C C . ALA A 1 147 ? -3.495 9.352 -6.719 1.00 38.19 147 ALA A C 1
ATOM 1096 O O . ALA A 1 147 ? -2.849 10.049 -5.937 1.00 38.19 147 ALA A O 1
ATOM 1097 N N . ASP A 1 148 ? -3.731 9.742 -7.973 1.00 45.09 148 ASP A N 1
ATOM 1098 C CA . ASP A 1 148 ? -3.503 11.134 -8.353 1.00 45.09 148 ASP A CA 1
ATOM 1099 C C . ASP A 1 148 ? -4.838 11.892 -8.385 1.00 45.09 148 ASP A C 1
ATOM 1101 O O . ASP A 1 148 ? -5.456 12.004 -9.446 1.00 45.09 148 ASP A O 1
ATOM 1105 N N . PRO A 1 149 ? -5.311 12.442 -7.246 1.00 40.66 149 PRO A N 1
ATOM 1106 C CA . PRO A 1 149 ? -6.474 13.329 -7.235 1.00 40.66 149 PRO A CA 1
ATOM 1107 C C . PRO A 1 149 ? -6.258 14.594 -8.087 1.00 40.66 149 PRO A C 1
ATOM 1109 O O . PRO A 1 149 ? -7.203 15.358 -8.284 1.00 40.66 149 PRO A O 1
ATOM 1112 N N . PHE A 1 150 ? -5.038 14.827 -8.593 1.00 40.56 150 PHE A N 1
ATOM 1113 C CA . PHE A 1 150 ? -4.704 15.894 -9.529 1.00 40.56 150 PHE A CA 1
ATOM 1114 C C . PHE A 1 150 ? -4.631 15.434 -10.989 1.00 40.56 150 PHE A C 1
ATOM 1116 O O . PHE A 1 150 ? -4.506 16.300 -11.856 1.00 40.56 150 PHE A O 1
ATOM 1123 N N . THR A 1 151 ? -4.738 14.132 -11.292 1.00 48.00 151 THR A N 1
ATOM 1124 C CA . THR A 1 151 ? -4.897 13.671 -12.676 1.00 48.00 151 THR A CA 1
ATOM 1125 C C . THR A 1 151 ? -6.306 14.064 -13.117 1.00 48.00 151 THR A C 1
ATOM 1127 O O . THR A 1 151 ? -7.285 13.541 -12.577 1.00 48.00 151 THR A O 1
ATOM 1130 N N . PRO A 1 152 ? -6.452 15.023 -14.050 1.00 50.19 152 PRO A N 1
ATOM 1131 C CA . PRO A 1 152 ? -7.770 15.506 -14.418 1.00 50.19 152 PRO A CA 1
ATOM 1132 C C . PRO A 1 152 ? -8.585 14.382 -15.060 1.00 50.19 152 PRO A C 1
ATOM 1134 O O . PRO A 1 152 ? -8.044 13.496 -15.726 1.00 50.19 152 PRO A O 1
ATOM 1137 N N . GLU A 1 153 ? -9.901 14.438 -14.886 1.00 50.06 153 GLU A N 1
ATOM 1138 C CA . GLU A 1 153 ? -10.825 13.502 -15.521 1.00 50.06 153 GLU A CA 1
ATOM 1139 C C . GLU A 1 153 ? -10.566 13.452 -17.040 1.00 50.06 153 GLU A C 1
ATOM 1141 O O . GLU A 1 153 ? -10.517 14.487 -17.709 1.00 50.06 153 GLU A O 1
ATOM 1146 N N . GLY A 1 154 ? -10.348 12.249 -17.581 1.00 53.12 154 GLY A N 1
ATOM 1147 C CA . GLY A 1 154 ? -10.045 12.035 -19.001 1.00 53.12 154 GLY A CA 1
ATOM 1148 C C . GLY A 1 154 ? -8.558 11.945 -19.369 1.00 53.12 154 GLY A C 1
ATOM 1149 O O . GLY A 1 154 ? -8.266 11.682 -20.533 1.00 53.12 154 GLY A O 1
ATOM 1150 N N . PHE A 1 155 ? -7.625 12.098 -18.420 1.00 56.16 155 PHE A N 1
ATOM 1151 C CA . PHE A 1 155 ? -6.204 11.815 -18.658 1.00 56.16 155 PHE A CA 1
ATOM 1152 C C . PHE A 1 155 ? -5.881 10.343 -18.353 1.00 56.16 155 PHE A C 1
ATOM 1154 O O . PHE A 1 155 ? -6.178 9.868 -17.255 1.00 56.16 155 PHE A O 1
ATOM 1161 N N . PRO A 1 156 ? -5.281 9.593 -19.292 1.00 62.94 156 PRO A N 1
ATOM 1162 C CA . PRO A 1 156 ? -4.984 8.189 -19.064 1.00 62.94 156 PRO A CA 1
ATOM 1163 C C . PRO A 1 156 ? -3.796 8.007 -18.124 1.00 62.94 156 PRO A C 1
ATOM 1165 O O . PRO A 1 156 ? -2.778 8.692 -18.236 1.00 62.94 156 PRO A O 1
ATOM 1168 N N . VAL A 1 157 ? -3.916 7.008 -17.248 1.00 69.06 157 VAL A N 1
ATOM 1169 C CA . VAL A 1 157 ? -2.822 6.529 -16.397 1.00 69.06 157 VAL A CA 1
ATOM 1170 C C . VAL A 1 157 ? -1.619 6.167 -17.278 1.00 69.06 157 VAL A C 1
ATOM 1172 O O . VAL A 1 157 ? -1.799 5.446 -18.273 1.00 69.06 157 VAL A O 1
ATOM 1175 N N . PRO A 1 158 ? -0.403 6.639 -16.940 1.00 76.94 158 PRO A N 1
ATOM 1176 C CA . PRO A 1 158 ? 0.784 6.303 -17.704 1.00 76.94 158 PRO A CA 1
ATOM 1177 C C . PRO A 1 158 ? 1.027 4.791 -17.687 1.00 76.94 158 PRO A C 1
ATOM 1179 O O . PRO A 1 158 ? 0.979 4.139 -16.643 1.00 76.94 158 PRO A O 1
ATOM 1182 N N . GLY A 1 159 ? 1.292 4.229 -18.862 1.00 84.88 159 GLY A N 1
ATOM 1183 C CA . GLY A 1 159 ? 1.852 2.888 -18.981 1.00 84.88 159 GLY A CA 1
ATOM 1184 C C . GLY A 1 159 ? 3.371 2.941 -18.874 1.00 84.88 159 GLY A C 1
ATOM 1185 O O . GLY A 1 159 ? 3.978 3.938 -19.258 1.00 84.88 159 GLY A O 1
ATOM 1186 N N . TYR A 1 160 ? 3.988 1.859 -18.410 1.00 87.25 160 TYR A N 1
ATOM 1187 C CA . TYR A 1 160 ? 5.438 1.751 -18.272 1.00 87.25 160 TYR A CA 1
ATOM 1188 C C . TYR A 1 160 ? 5.966 0.510 -18.981 1.00 87.25 160 TYR A C 1
ATOM 1190 O O . TYR A 1 160 ? 5.291 -0.519 -19.047 1.00 87.25 160 TYR A O 1
ATOM 1198 N N . ARG A 1 161 ? 7.190 0.597 -19.500 1.00 90.19 161 ARG A N 1
ATOM 1199 C CA . ARG A 1 161 ? 7.947 -0.564 -19.976 1.00 90.19 161 ARG A CA 1
ATOM 1200 C C . ARG A 1 161 ? 9.437 -0.338 -19.798 1.00 90.19 161 ARG A C 1
ATOM 1202 O O . ARG A 1 161 ? 9.910 0.790 -19.877 1.00 90.19 161 ARG A O 1
ATOM 1209 N N . TRP A 1 162 ? 10.186 -1.419 -19.651 1.00 91.75 162 TRP A N 1
ATOM 1210 C CA . TRP A 1 162 ? 11.637 -1.372 -19.783 1.00 91.75 162 TRP A CA 1
ATOM 1211 C C . TRP A 1 162 ? 12.025 -1.649 -21.227 1.00 91.75 162 TRP A C 1
ATOM 1213 O O . TRP A 1 162 ? 11.570 -2.634 -21.811 1.00 91.75 162 TRP A O 1
ATOM 1223 N N . LYS A 1 163 ? 12.888 -0.817 -21.804 1.00 91.25 163 LYS A N 1
ATOM 1224 C CA . LYS A 1 163 ? 13.331 -0.976 -23.188 1.00 91.25 163 LYS A CA 1
ATOM 1225 C C . LYS A 1 163 ? 14.798 -0.617 -23.352 1.00 91.25 163 LYS A C 1
ATOM 1227 O O . LYS A 1 163 ? 15.312 0.271 -22.681 1.00 91.25 163 LYS A O 1
ATOM 1232 N N . THR A 1 164 ? 15.477 -1.325 -24.248 1.00 90.25 164 THR A N 1
ATOM 1233 C CA . THR A 1 164 ? 16.860 -1.018 -24.612 1.00 90.25 164 THR A CA 1
ATOM 1234 C C . THR A 1 164 ? 16.911 0.257 -25.456 1.00 90.25 164 THR A C 1
ATOM 1236 O O . THR A 1 164 ? 16.284 0.331 -26.514 1.00 90.25 164 THR A O 1
ATOM 1239 N N . SER A 1 165 ? 17.657 1.252 -24.981 1.00 85.88 165 SER A N 1
ATOM 1240 C CA . SER A 1 165 ? 17.939 2.505 -25.673 1.00 85.88 165 SER A CA 1
ATOM 1241 C C . SER A 1 165 ? 18.894 2.283 -26.858 1.00 85.88 165 SER A C 1
ATOM 1243 O O . SER A 1 165 ? 19.564 1.245 -26.924 1.00 85.88 165 SER A O 1
ATOM 1245 N N . PRO A 1 166 ? 19.007 3.243 -27.797 1.00 83.50 166 PRO A N 1
ATOM 1246 C CA . PRO A 1 166 ? 19.981 3.178 -28.891 1.00 83.50 166 PRO A CA 1
ATOM 1247 C C . PRO A 1 166 ? 21.435 3.011 -28.421 1.00 83.50 166 PRO A C 1
ATOM 1249 O O . PRO A 1 166 ? 22.246 2.408 -29.119 1.00 83.50 166 PRO A O 1
ATOM 1252 N N . GLU A 1 167 ? 21.755 3.510 -27.227 1.00 83.62 167 GLU A N 1
ATOM 1253 C CA . GLU A 1 167 ? 23.066 3.413 -26.579 1.00 83.62 167 GLU A CA 1
ATOM 1254 C C . GLU A 1 167 ? 23.300 2.049 -25.901 1.00 83.62 167 GLU A C 1
ATOM 1256 O O . GLU A 1 167 ? 24.394 1.785 -25.408 1.00 83.62 167 GLU A O 1
ATOM 1261 N N . GLY A 1 168 ? 22.295 1.165 -25.884 1.00 85.81 168 GLY A N 1
ATOM 1262 C CA . GLY A 1 168 ? 22.389 -0.195 -25.346 1.00 85.81 168 GLY A CA 1
ATOM 1263 C C . GLY A 1 168 ? 22.013 -0.341 -23.867 1.00 85.81 168 GLY A C 1
ATOM 1264 O O . GLY A 1 168 ? 22.107 -1.446 -23.330 1.00 85.81 168 GLY A O 1
ATOM 1265 N N . HIS A 1 169 ? 21.556 0.726 -23.209 1.00 87.12 169 HIS A N 1
ATOM 1266 C CA . HIS A 1 169 ? 21.117 0.692 -21.809 1.00 87.12 169 HIS A CA 1
ATOM 1267 C C . HIS A 1 169 ? 19.629 0.353 -21.713 1.00 87.12 169 HIS A C 1
ATOM 1269 O O . HIS A 1 169 ? 18.845 0.758 -22.562 1.00 87.12 169 HIS A O 1
ATOM 1275 N N . VAL A 1 170 ? 19.204 -0.387 -20.687 1.00 90.31 170 VAL A N 1
ATOM 1276 C CA . VAL A 1 170 ? 17.769 -0.629 -20.459 1.00 90.31 170 VAL A CA 1
ATOM 1277 C C . VAL A 1 170 ? 17.196 0.508 -19.623 1.00 90.31 170 VAL A C 1
ATOM 1279 O O . VAL A 1 170 ? 17.652 0.734 -18.508 1.00 90.31 170 VAL A O 1
ATOM 1282 N N . MET A 1 171 ? 16.197 1.200 -20.164 1.00 88.62 171 MET A N 1
ATOM 1283 C CA . MET A 1 171 ? 15.573 2.390 -19.588 1.00 88.62 171 MET A CA 1
ATOM 1284 C C . MET A 1 171 ? 14.088 2.138 -19.329 1.00 88.62 171 MET A C 1
ATOM 1286 O O . MET A 1 171 ? 13.435 1.438 -20.106 1.00 88.62 171 MET A O 1
ATOM 1290 N N . LEU A 1 172 ? 13.553 2.711 -18.253 1.00 89.06 172 LEU A N 1
ATOM 1291 C CA . LEU A 1 172 ? 12.115 2.772 -18.009 1.00 89.06 172 LEU A CA 1
ATOM 1292 C C . LEU A 1 172 ? 11.504 3.865 -18.886 1.00 89.06 172 LEU A C 1
ATOM 1294 O O . LEU A 1 172 ? 11.684 5.043 -18.604 1.00 89.06 172 LEU A O 1
ATOM 1298 N N . GLU A 1 173 ? 10.756 3.477 -19.909 1.00 87.12 173 GLU A N 1
ATOM 1299 C CA . GLU A 1 173 ? 9.924 4.393 -20.683 1.00 87.12 173 GLU A CA 1
ATOM 1300 C C . GLU A 1 173 ? 8.539 4.487 -20.035 1.00 87.12 173 GLU A C 1
ATOM 1302 O O . GLU A 1 173 ? 7.980 3.478 -19.586 1.00 87.12 173 GLU A O 1
ATOM 1307 N N . SER A 1 174 ? 7.956 5.683 -20.041 1.00 84.94 174 SER A N 1
ATOM 1308 C CA . SER A 1 174 ? 6.550 5.898 -19.701 1.00 84.94 174 SER A CA 1
ATOM 1309 C C . SER A 1 174 ? 5.781 6.371 -20.933 1.00 84.94 174 SER A C 1
ATOM 1311 O O . SER A 1 174 ? 6.364 6.882 -21.889 1.00 84.94 174 SER A O 1
ATOM 1313 N N . SER A 1 175 ? 4.470 6.149 -20.965 1.00 82.25 175 SER A N 1
ATOM 1314 C CA . SER A 1 175 ? 3.625 6.639 -22.049 1.00 82.25 175 SER A CA 1
ATOM 1315 C C . SER A 1 175 ? 2.252 7.059 -21.560 1.00 82.25 175 SER A C 1
ATOM 1317 O O . SER A 1 175 ? 1.547 6.278 -20.917 1.00 82.25 175 SER A O 1
ATOM 1319 N N . ARG A 1 176 ? 1.850 8.269 -21.953 1.00 74.81 176 ARG A N 1
ATOM 1320 C CA . ARG A 1 176 ? 0.469 8.755 -21.926 1.00 74.81 176 ARG A CA 1
ATOM 1321 C C . ARG A 1 176 ? -0.005 8.803 -23.384 1.00 74.81 176 ARG A C 1
ATOM 1323 O O . ARG A 1 176 ? 0.688 9.331 -24.247 1.00 74.81 176 ARG A O 1
ATOM 1330 N N . ASP A 1 177 ? -1.120 8.149 -23.702 1.00 66.56 177 ASP A N 1
ATOM 1331 C CA . ASP A 1 177 ? -1.698 8.117 -25.064 1.00 66.56 177 ASP A CA 1
ATOM 1332 C C . ASP A 1 177 ? -0.832 7.502 -26.185 1.00 66.56 177 ASP A C 1
ATOM 1334 O O . ASP A 1 177 ? -1.029 7.778 -27.369 1.00 66.56 177 ASP A O 1
ATOM 1338 N N . GLY A 1 178 ? 0.124 6.632 -25.848 1.00 60.44 178 GLY A N 1
ATOM 1339 C CA . GLY A 1 178 ? 0.991 5.980 -26.839 1.00 60.44 178 GLY A CA 1
ATOM 1340 C C . GLY A 1 178 ? 2.141 6.860 -27.338 1.00 60.44 178 GLY A C 1
ATOM 1341 O O . GLY A 1 178 ? 2.956 6.392 -28.136 1.00 60.44 178 GLY A O 1
ATOM 1342 N N . GLN A 1 179 ? 2.249 8.101 -26.850 1.00 60.97 179 GLN A N 1
ATOM 1343 C CA . GLN A 1 179 ? 3.463 8.903 -26.971 1.00 60.97 179 GLN A CA 1
ATOM 1344 C C . GLN A 1 179 ? 4.375 8.596 -25.784 1.00 60.97 179 GLN A C 1
ATOM 1346 O O . GLN A 1 179 ? 3.907 8.488 -24.651 1.00 60.97 179 GLN A O 1
ATOM 1351 N N . SER A 1 180 ? 5.655 8.354 -26.064 1.00 62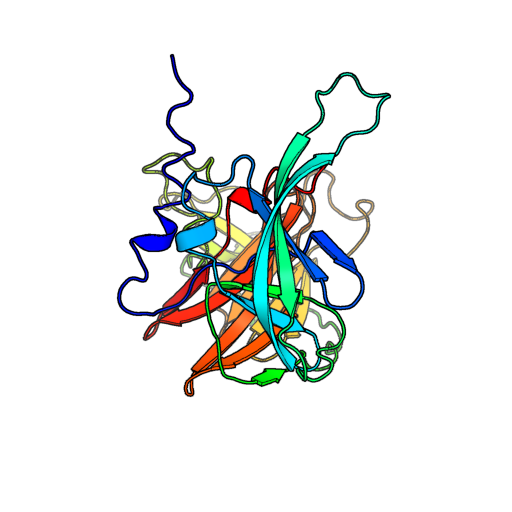.25 180 SER A N 1
ATOM 1352 C CA . SER A 1 180 ? 6.649 8.081 -25.027 1.00 62.25 180 SER A CA 1
ATOM 1353 C C . SER A 1 180 ? 7.001 9.387 -24.328 1.00 62.25 180 SER A C 1
ATOM 1355 O O . SER A 1 180 ? 7.435 10.329 -24.989 1.00 62.25 180 SER A O 1
ATOM 1357 N N . ASP A 1 181 ? 6.842 9.414 -23.013 1.00 65.19 181 ASP A N 1
ATOM 1358 C CA . ASP A 1 181 ? 7.358 10.467 -22.151 1.00 65.19 181 ASP A CA 1
ATOM 1359 C C . ASP A 1 181 ? 8.828 10.175 -21.811 1.00 65.19 181 ASP A C 1
ATOM 1361 O O . ASP A 1 181 ? 9.279 9.024 -21.782 1.00 65.19 181 ASP A O 1
ATOM 1365 N N . ASP A 1 182 ? 9.589 11.239 -21.564 1.00 58.50 182 ASP A N 1
ATOM 1366 C CA . ASP A 1 182 ? 11.042 11.211 -21.365 1.00 58.50 182 ASP A CA 1
ATOM 1367 C C . ASP A 1 182 ? 11.402 10.841 -19.906 1.00 58.50 182 ASP A C 1
ATOM 1369 O O . ASP A 1 182 ? 12.210 11.497 -19.247 1.00 58.50 182 ASP A O 1
ATOM 1373 N N . THR A 1 183 ? 10.761 9.805 -19.347 1.00 63.16 183 THR A N 1
ATOM 1374 C CA . THR A 1 183 ? 11.189 9.225 -18.064 1.00 63.16 183 THR A CA 1
ATOM 1375 C C . THR A 1 183 ? 12.513 8.501 -18.283 1.00 63.16 183 THR A C 1
ATOM 1377 O O . THR A 1 183 ? 12.629 7.646 -19.154 1.00 63.16 183 THR A O 1
ATOM 1380 N N . ARG A 1 184 ? 13.542 8.849 -17.504 1.00 68.62 184 ARG A N 1
ATOM 1381 C CA . ARG A 1 184 ? 14.900 8.312 -17.674 1.00 68.62 184 ARG A CA 1
ATOM 1382 C C . ARG A 1 184 ? 15.379 7.631 -16.399 1.00 68.62 184 ARG A C 1
ATOM 1384 O O . ARG A 1 184 ? 16.293 8.113 -15.742 1.00 68.62 184 ARG A O 1
ATOM 1391 N N . VAL A 1 185 ? 14.762 6.501 -16.049 1.00 83.69 185 VAL A N 1
ATOM 1392 C CA . VAL A 1 185 ? 15.289 5.622 -14.991 1.00 83.69 185 VAL A CA 1
ATOM 1393 C C . VAL A 1 185 ? 16.064 4.482 -15.653 1.00 83.69 185 VAL A C 1
ATOM 1395 O O . VAL A 1 185 ? 15.442 3.640 -16.304 1.00 83.69 185 VAL A O 1
ATOM 1398 N N . PRO A 1 186 ? 17.401 4.447 -15.550 1.00 87.00 186 PRO A N 1
ATOM 1399 C CA . PRO A 1 186 ? 18.191 3.369 -16.118 1.00 87.00 186 PRO A CA 1
ATOM 1400 C C . PRO A 1 186 ? 18.175 2.148 -15.186 1.00 87.00 186 PRO A C 1
ATOM 1402 O O . PRO A 1 186 ? 18.319 2.267 -13.974 1.00 87.00 186 PRO A O 1
ATOM 1405 N N . LEU A 1 187 ? 17.999 0.948 -15.738 1.00 89.81 187 LEU A N 1
ATOM 1406 C CA . LEU A 1 187 ? 17.879 -0.288 -14.955 1.00 89.81 187 LEU A CA 1
ATOM 1407 C C . LEU A 1 187 ? 19.169 -0.623 -14.185 1.00 89.81 187 LEU A C 1
ATOM 1409 O O . LEU A 1 187 ? 19.125 -1.283 -13.149 1.00 89.81 187 LEU A O 1
ATOM 1413 N N . ASP A 1 188 ? 20.322 -0.172 -14.680 1.00 88.19 188 ASP A N 1
ATOM 1414 C CA . ASP A 1 188 ? 21.623 -0.366 -14.034 1.00 88.19 188 ASP A CA 1
ATOM 1415 C C . ASP A 1 188 ? 21.803 0.467 -12.751 1.00 88.19 188 ASP A C 1
ATOM 1417 O O . ASP A 1 188 ? 22.665 0.131 -11.934 1.00 88.19 188 ASP A O 1
ATOM 1421 N N . SER A 1 189 ? 20.956 1.479 -12.521 1.00 87.25 189 SER A N 1
ATOM 1422 C CA . SER A 1 189 ? 20.867 2.187 -11.239 1.00 87.25 189 SER A CA 1
ATOM 1423 C C . SER A 1 189 ? 19.962 1.484 -10.225 1.00 87.25 189 SER A C 1
ATOM 1425 O O . SER A 1 189 ? 19.862 1.936 -9.080 1.00 87.25 189 SER A O 1
ATOM 1427 N N . CYS A 1 190 ? 19.310 0.386 -10.619 1.00 90.31 190 CYS A N 1
ATOM 1428 C CA . CYS A 1 190 ? 18.361 -0.336 -9.788 1.00 90.31 190 CYS A CA 1
ATOM 1429 C C . CYS A 1 190 ? 18.979 -1.538 -9.072 1.00 90.31 190 CYS A C 1
ATOM 1431 O O . CYS A 1 190 ? 19.907 -2.200 -9.538 1.00 90.31 190 CYS A O 1
ATOM 1433 N N . THR A 1 191 ? 18.391 -1.855 -7.926 1.00 91.69 191 THR A N 1
ATOM 1434 C CA . THR A 1 191 ? 18.540 -3.135 -7.239 1.00 91.69 191 THR A CA 1
ATOM 1435 C C . THR A 1 191 ? 17.190 -3.830 -7.186 1.00 91.69 191 THR A C 1
ATOM 1437 O O . THR A 1 191 ? 16.155 -3.170 -7.113 1.00 91.69 191 THR A O 1
ATOM 1440 N N . GLN A 1 192 ? 17.197 -5.157 -7.245 1.00 92.19 192 GLN A N 1
ATOM 1441 C CA . GLN A 1 192 ? 16.005 -5.982 -7.125 1.00 92.19 192 GLN A CA 1
ATOM 1442 C C . GLN A 1 192 ? 16.019 -6.754 -5.807 1.00 92.19 192 GLN A C 1
ATOM 1444 O O . GLN A 1 192 ? 17.057 -7.266 -5.380 1.00 92.19 192 GLN A O 1
ATOM 1449 N N . GLU A 1 193 ? 14.854 -6.874 -5.182 1.00 91.94 193 GLU A N 1
ATOM 1450 C CA . GLU A 1 193 ? 14.645 -7.728 -4.016 1.00 91.94 193 GLU A CA 1
ATOM 1451 C C . GLU A 1 193 ? 13.272 -8.402 -4.070 1.00 91.94 193 GLU A C 1
ATOM 1453 O O . GLU A 1 193 ? 12.314 -7.881 -4.651 1.00 91.94 193 GLU A O 1
ATOM 1458 N N . ARG A 1 194 ? 13.165 -9.587 -3.462 1.00 92.25 194 ARG A N 1
ATOM 1459 C CA . ARG A 1 194 ? 11.899 -10.313 -3.387 1.00 92.25 194 ARG A CA 1
ATOM 1460 C C . ARG A 1 194 ? 11.166 -9.953 -2.101 1.00 92.25 194 ARG A C 1
ATOM 1462 O O . ARG A 1 194 ? 11.717 -10.078 -1.011 1.00 92.25 194 ARG A O 1
ATOM 1469 N N . GLN A 1 195 ? 9.897 -9.586 -2.237 1.00 91.25 195 GLN A N 1
ATOM 1470 C CA . GLN A 1 195 ? 8.997 -9.266 -1.135 1.00 91.25 195 GLN A CA 1
ATOM 1471 C C . GLN A 1 195 ? 7.759 -10.165 -1.219 1.00 91.25 195 GLN A C 1
ATOM 1473 O O . GLN A 1 195 ? 6.742 -9.823 -1.819 1.00 91.25 195 GLN A O 1
ATOM 1478 N N . GLY A 1 196 ? 7.871 -11.379 -0.671 1.00 89.38 196 GLY A N 1
ATOM 1479 C CA . GLY A 1 196 ? 6.824 -12.397 -0.783 1.00 89.38 196 GLY A CA 1
ATOM 1480 C C . GLY A 1 196 ? 6.564 -12.800 -2.249 1.00 89.38 196 GLY A C 1
ATOM 1481 O O . GLY A 1 196 ? 7.482 -13.316 -2.903 1.00 89.38 196 GLY A O 1
ATOM 1482 N N . PRO A 1 197 ? 5.337 -12.614 -2.777 1.00 91.75 197 PRO A N 1
ATOM 1483 C CA . PRO A 1 197 ? 5.026 -12.893 -4.181 1.00 91.75 197 PRO A CA 1
ATOM 1484 C C . PRO A 1 197 ? 5.524 -11.799 -5.137 1.00 91.75 197 PRO A C 1
ATOM 1486 O O . PRO A 1 197 ? 5.459 -11.992 -6.348 1.00 91.75 197 PRO A O 1
ATOM 1489 N N . PHE A 1 198 ? 6.007 -10.671 -4.614 1.00 94.44 198 PHE A N 1
ATOM 1490 C CA . PHE A 1 198 ? 6.374 -9.510 -5.410 1.00 94.44 198 PHE A CA 1
ATOM 1491 C C . PHE A 1 198 ? 7.881 -9.390 -5.609 1.00 94.44 198 PHE A C 1
ATOM 1493 O O . PHE A 1 198 ? 8.690 -9.885 -4.815 1.00 94.44 198 PHE A O 1
ATOM 1500 N N . THR A 1 199 ? 8.251 -8.670 -6.660 1.00 93.81 199 THR A N 1
ATOM 1501 C CA . THR A 1 199 ? 9.611 -8.185 -6.882 1.00 93.81 199 THR A CA 1
ATOM 1502 C C . THR A 1 199 ? 9.598 -6.671 -6.783 1.00 93.81 199 THR A C 1
ATOM 1504 O O . THR A 1 199 ? 8.852 -6.017 -7.509 1.00 93.81 199 THR A O 1
ATOM 1507 N N . ARG A 1 200 ? 10.422 -6.121 -5.894 1.00 93.12 200 ARG A N 1
ATOM 1508 C CA . ARG A 1 200 ? 10.634 -4.681 -5.770 1.00 93.12 200 ARG A CA 1
ATOM 1509 C C . ARG A 1 200 ? 11.901 -4.301 -6.527 1.00 93.12 200 ARG A C 1
ATOM 1511 O O . ARG A 1 200 ? 12.944 -4.916 -6.307 1.00 93.12 200 ARG A O 1
ATOM 1518 N N . LEU A 1 201 ? 11.798 -3.307 -7.404 1.00 92.69 201 LEU A N 1
ATOM 1519 C CA . LEU A 1 201 ? 12.933 -2.603 -7.991 1.00 92.69 201 LEU A CA 1
ATOM 1520 C C . LEU A 1 201 ? 13.095 -1.258 -7.291 1.00 92.69 201 LEU A C 1
ATOM 1522 O O . LEU A 1 201 ? 12.176 -0.446 -7.287 1.00 92.69 201 LEU A O 1
ATOM 1526 N N . GLU A 1 202 ? 14.267 -1.030 -6.717 1.00 90.56 202 GLU A N 1
ATOM 1527 C CA . GLU A 1 202 ? 14.640 0.226 -6.067 1.00 90.56 202 GLU A CA 1
ATOM 1528 C C . GLU A 1 202 ? 15.803 0.841 -6.848 1.00 90.56 202 GLU A C 1
ATOM 1530 O O . GLU A 1 202 ? 16.897 0.271 -6.885 1.00 90.56 202 GLU A O 1
ATOM 1535 N N . CYS A 1 203 ? 15.545 1.969 -7.507 1.00 86.94 203 CYS A N 1
ATOM 1536 C CA . CYS A 1 203 ? 16.456 2.671 -8.405 1.00 86.94 203 CYS A CA 1
ATOM 1537 C C . CYS A 1 203 ? 16.984 3.946 -7.757 1.00 86.94 203 CYS A C 1
ATOM 1539 O O . CYS A 1 203 ? 16.225 4.692 -7.140 1.00 86.94 203 CYS A O 1
ATOM 1541 N N . PHE A 1 204 ? 18.290 4.179 -7.906 1.00 75.50 204 PHE A N 1
ATOM 1542 C CA . PHE A 1 204 ? 19.048 5.164 -7.126 1.00 75.50 204 PHE A CA 1
ATOM 1543 C C . PHE A 1 204 ? 18.888 4.990 -5.599 1.00 75.50 204 PHE A C 1
ATOM 1545 O O . PHE A 1 204 ? 18.513 5.937 -4.906 1.00 75.50 204 PHE A O 1
ATOM 1552 N N . PRO A 1 205 ? 19.185 3.798 -5.040 1.00 58.22 205 PRO A N 1
ATOM 1553 C CA . PRO A 1 205 ? 19.127 3.561 -3.599 1.00 58.22 205 PRO A CA 1
ATOM 1554 C C . PRO A 1 205 ? 20.303 4.266 -2.894 1.00 58.22 205 PRO A C 1
ATOM 1556 O O . PRO A 1 205 ? 21.329 3.656 -2.598 1.00 58.22 205 PRO A O 1
ATOM 1559 N N . GLY A 1 206 ? 20.206 5.576 -2.672 1.00 49.34 206 GLY A N 1
ATOM 1560 C CA . GLY A 1 206 ? 21.233 6.366 -1.991 1.00 49.34 206 GLY A CA 1
ATOM 1561 C C . GLY A 1 206 ? 20.924 7.863 -1.982 1.00 49.34 206 GLY A C 1
ATOM 1562 O O . GLY A 1 206 ? 20.225 8.362 -2.858 1.00 49.34 206 GLY A O 1
ATOM 1563 N N . ALA A 1 207 ? 21.451 8.582 -0.984 1.00 41.44 207 ALA A N 1
ATOM 1564 C CA . ALA A 1 207 ? 21.362 10.042 -0.898 1.00 41.44 207 ALA A CA 1
ATOM 1565 C C . ALA A 1 207 ? 21.778 10.705 -2.235 1.00 41.44 207 ALA A C 1
ATOM 1567 O O . ALA A 1 207 ? 22.666 10.176 -2.909 1.00 41.44 207 ALA A O 1
ATOM 1568 N N . PRO A 1 208 ? 21.191 11.861 -2.606 1.00 44.91 208 PRO A N 1
ATOM 1569 C CA . PRO A 1 208 ? 21.138 12.418 -3.973 1.00 44.91 208 PRO A CA 1
ATOM 1570 C C . PRO A 1 208 ? 22.481 12.740 -4.666 1.00 44.91 208 PRO A C 1
ATOM 1572 O O . PRO A 1 208 ? 22.495 13.297 -5.755 1.00 44.91 208 PRO A O 1
ATOM 1575 N N . HIS A 1 209 ? 23.628 12.395 -4.083 1.00 39.53 209 HIS A N 1
ATOM 1576 C CA . HIS A 1 209 ? 24.957 12.775 -4.567 1.00 39.53 209 HIS A CA 1
ATOM 1577 C C . HIS A 1 209 ? 25.474 11.974 -5.780 1.00 39.53 209 HIS A C 1
ATOM 1579 O O . HIS A 1 209 ? 26.501 12.356 -6.336 1.00 39.53 209 HIS A O 1
ATOM 1585 N N . ILE A 1 210 ? 24.817 10.876 -6.186 1.00 41.88 210 ILE A N 1
ATOM 1586 C CA . ILE A 1 210 ? 25.251 10.027 -7.325 1.00 41.88 210 ILE A CA 1
ATOM 1587 C C . ILE A 1 210 ? 24.200 9.974 -8.453 1.00 41.88 210 ILE A C 1
ATOM 1589 O O . ILE A 1 210 ? 24.479 9.473 -9.541 1.00 41.88 210 ILE A O 1
ATOM 1593 N N . ALA A 1 211 ? 23.004 10.527 -8.245 1.00 44.84 211 ALA A N 1
ATOM 1594 C CA . ALA A 1 211 ? 22.047 10.680 -9.334 1.00 44.84 211 ALA A CA 1
ATOM 1595 C C . ALA A 1 211 ? 22.511 11.824 -10.261 1.00 44.84 211 ALA A C 1
ATOM 1597 O O . ALA A 1 211 ? 22.970 12.857 -9.762 1.00 44.84 211 ALA A O 1
ATOM 1598 N N . PRO A 1 212 ? 22.396 11.695 -11.599 1.00 50.38 212 PRO A N 1
ATOM 1599 C CA . PRO A 1 212 ? 22.347 12.871 -12.464 1.00 50.38 212 PRO A CA 1
ATOM 1600 C C . PRO A 1 212 ? 21.328 13.836 -11.857 1.00 50.38 212 PRO A C 1
ATOM 1602 O O . PRO A 1 212 ? 20.272 13.373 -11.431 1.00 50.38 212 PRO A O 1
ATOM 1605 N N . GLY A 1 213 ? 21.640 15.133 -11.788 1.00 49.19 213 GLY A N 1
ATOM 1606 C CA . GLY A 1 213 ? 20.902 16.124 -10.985 1.00 49.19 213 GLY A CA 1
ATOM 1607 C C . GLY A 1 213 ? 19.383 16.219 -11.210 1.00 49.19 213 GLY A C 1
ATOM 1608 O O . GLY A 1 213 ? 18.719 16.887 -10.428 1.00 49.19 213 GLY A O 1
ATOM 1609 N N . ASP A 1 214 ? 18.844 15.506 -12.204 1.00 55.59 214 ASP A N 1
ATOM 1610 C CA . ASP A 1 214 ? 17.436 15.486 -12.602 1.00 55.59 214 ASP A CA 1
ATOM 1611 C C . ASP A 1 214 ? 16.779 14.083 -12.560 1.00 55.59 214 ASP A C 1
ATOM 1613 O O . ASP A 1 214 ? 15.649 13.924 -13.015 1.00 55.59 214 ASP A O 1
ATOM 1617 N N . SER A 1 215 ? 17.455 13.028 -12.078 1.00 56.16 215 SER A N 1
ATOM 1618 C CA . SER A 1 215 ? 16.879 11.667 -12.026 1.00 56.16 215 SER A CA 1
ATOM 1619 C C . SER A 1 215 ? 16.255 11.371 -10.655 1.00 56.16 215 SER A C 1
ATOM 1621 O O . SER A 1 215 ? 17.003 11.211 -9.686 1.00 56.16 215 SER A O 1
ATOM 1623 N N . PRO A 1 216 ? 14.916 11.268 -10.534 1.00 63.69 216 PRO A N 1
ATOM 1624 C CA . PRO A 1 216 ? 14.290 10.946 -9.260 1.00 63.69 216 PRO A CA 1
ATOM 1625 C C . PRO A 1 216 ? 14.611 9.500 -8.863 1.00 63.69 216 PRO A C 1
ATOM 1627 O O . PRO A 1 216 ? 14.610 8.594 -9.701 1.00 63.69 216 PRO A O 1
ATOM 1630 N N . GLY A 1 217 ? 14.854 9.267 -7.569 1.00 75.38 217 GLY A N 1
ATOM 1631 C CA . GLY A 1 217 ? 14.811 7.914 -7.012 1.00 75.38 217 GLY A CA 1
ATOM 1632 C C . GLY A 1 217 ? 13.468 7.260 -7.335 1.00 75.38 217 GLY A C 1
ATOM 1633 O O . GLY A 1 217 ? 12.451 7.945 -7.415 1.00 75.38 217 GLY A O 1
ATOM 1634 N N . ALA A 1 218 ? 13.454 5.954 -7.573 1.00 83.56 218 ALA A N 1
ATOM 1635 C CA . ALA A 1 218 ? 12.229 5.258 -7.948 1.00 83.56 218 ALA A CA 1
ATOM 1636 C C . ALA A 1 218 ? 12.100 3.931 -7.208 1.00 83.56 218 ALA A C 1
ATOM 1638 O O . ALA A 1 218 ? 13.073 3.200 -7.034 1.00 83.56 218 ALA A O 1
ATOM 1639 N N . SER A 1 219 ? 10.878 3.608 -6.808 1.00 88.56 219 SER A N 1
ATOM 1640 C CA . SER A 1 219 ? 10.502 2.336 -6.214 1.00 88.56 219 SER A CA 1
ATOM 1641 C C . SER A 1 219 ? 9.347 1.761 -7.024 1.00 88.56 219 SER A C 1
ATOM 1643 O O . SER A 1 219 ? 8.328 2.421 -7.224 1.00 88.56 219 SER A O 1
ATOM 1645 N N . LEU A 1 220 ? 9.524 0.553 -7.552 1.00 91.19 220 LEU A N 1
ATOM 1646 C CA . LEU A 1 220 ? 8.548 -0.108 -8.407 1.00 91.19 220 LEU A CA 1
ATOM 1647 C C . LEU A 1 220 ? 8.256 -1.512 -7.875 1.00 91.19 220 LEU A C 1
ATOM 1649 O O . LEU A 1 220 ? 9.180 -2.298 -7.659 1.00 91.19 220 LEU A O 1
ATOM 1653 N N . LEU A 1 221 ? 6.977 -1.854 -7.733 1.00 92.75 221 LEU A N 1
ATOM 1654 C CA . LEU A 1 221 ? 6.528 -3.182 -7.312 1.00 92.75 221 LEU A CA 1
ATOM 1655 C C . LEU A 1 221 ? 5.979 -3.957 -8.501 1.00 92.75 221 LEU A C 1
ATOM 1657 O O . LEU A 1 221 ? 5.146 -3.440 -9.242 1.00 92.75 221 LEU A O 1
ATOM 1661 N N . TYR A 1 222 ? 6.390 -5.213 -8.643 1.00 93.06 222 TYR A N 1
ATOM 1662 C CA . TYR A 1 222 ? 5.971 -6.098 -9.724 1.00 93.06 222 TYR A CA 1
ATOM 1663 C C . TYR A 1 222 ? 5.371 -7.400 -9.200 1.00 93.06 222 TYR A C 1
ATOM 1665 O O . TYR A 1 222 ? 5.854 -7.965 -8.217 1.00 93.06 222 TYR A O 1
ATOM 1673 N N . ALA A 1 223 ? 4.392 -7.935 -9.931 1.00 92.12 223 ALA A N 1
ATOM 1674 C CA . ALA A 1 223 ? 3.984 -9.338 -9.853 1.00 92.12 223 ALA A CA 1
ATOM 1675 C C . ALA A 1 223 ? 4.165 -9.982 -11.224 1.00 92.12 223 ALA A C 1
ATOM 1677 O O . ALA A 1 223 ? 3.643 -9.479 -12.215 1.00 92.12 223 ALA A O 1
ATOM 1678 N N . ASP A 1 224 ? 4.909 -11.086 -11.288 1.00 85.50 224 ASP A N 1
ATOM 1679 C CA . ASP A 1 224 ? 5.173 -11.810 -12.539 1.00 85.50 224 ASP A CA 1
ATOM 1680 C C . ASP A 1 224 ? 5.673 -10.897 -13.677 1.00 85.50 224 ASP A C 1
ATOM 1682 O O . ASP A 1 224 ? 5.304 -11.069 -14.836 1.00 85.50 224 ASP A O 1
ATOM 1686 N N . ARG A 1 225 ? 6.522 -9.913 -13.330 1.00 81.31 225 ARG A N 1
ATOM 1687 C CA . ARG A 1 225 ? 7.069 -8.866 -14.220 1.00 81.31 225 ARG A CA 1
ATOM 1688 C C . ARG A 1 225 ? 6.063 -7.850 -14.764 1.00 81.31 225 ARG A C 1
ATOM 1690 O O . ARG A 1 225 ? 6.463 -6.994 -15.543 1.00 81.31 225 ARG A O 1
ATOM 1697 N N . ARG A 1 226 ? 4.824 -7.860 -14.273 1.00 86.62 226 ARG A N 1
ATOM 1698 C CA . ARG A 1 226 ? 3.862 -6.781 -14.510 1.00 86.62 226 ARG A CA 1
ATOM 1699 C C . ARG A 1 226 ? 3.987 -5.697 -13.452 1.00 86.62 226 ARG A C 1
ATOM 1701 O O . ARG A 1 226 ? 3.976 -6.052 -12.266 1.00 86.62 226 ARG A O 1
ATOM 1708 N N . PRO A 1 227 ? 4.109 -4.413 -13.830 1.00 88.31 227 PRO A N 1
ATOM 1709 C CA . PRO A 1 227 ? 4.166 -3.334 -12.865 1.00 88.31 227 PRO A CA 1
ATOM 1710 C C . PRO A 1 227 ? 2.825 -3.265 -12.139 1.00 88.31 227 PRO A C 1
ATOM 1712 O O . PRO A 1 227 ? 1.764 -3.221 -12.755 1.00 88.31 227 PRO A O 1
ATOM 1715 N N . LEU A 1 228 ? 2.883 -3.282 -10.814 1.00 89.12 228 LEU A N 1
ATOM 1716 C CA . LEU A 1 228 ? 1.737 -3.046 -9.949 1.00 89.12 228 LEU A CA 1
ATOM 1717 C C . LEU A 1 228 ? 1.726 -1.602 -9.476 1.00 89.12 228 LEU A C 1
ATOM 1719 O O . LEU A 1 228 ? 0.694 -0.950 -9.542 1.00 89.12 228 LEU A O 1
ATOM 1723 N N . ILE A 1 229 ? 2.863 -1.100 -9.002 1.00 87.69 229 ILE A N 1
ATOM 1724 C CA . ILE A 1 229 ? 2.962 0.216 -8.370 1.00 87.69 229 ILE A CA 1
ATOM 1725 C C . ILE A 1 229 ? 4.263 0.860 -8.829 1.00 87.69 229 ILE A C 1
ATOM 1727 O O . ILE A 1 229 ? 5.289 0.183 -8.899 1.00 87.69 229 ILE A O 1
ATOM 1731 N N . VAL A 1 230 ? 4.216 2.152 -9.142 1.00 84.38 230 VAL A N 1
ATOM 1732 C CA . VAL A 1 230 ? 5.380 2.950 -9.531 1.00 84.38 230 VAL A CA 1
ATOM 1733 C C . VAL A 1 230 ? 5.375 4.219 -8.692 1.00 84.38 230 VAL A C 1
ATOM 1735 O O . VAL A 1 230 ? 4.407 4.970 -8.723 1.00 84.38 230 VAL A O 1
ATOM 1738 N N . SER A 1 231 ? 6.447 4.438 -7.938 1.00 81.12 231 SER A N 1
ATOM 1739 C CA . SER A 1 231 ? 6.613 5.572 -7.033 1.00 81.12 231 SER A CA 1
ATOM 1740 C C . SER A 1 231 ? 7.949 6.261 -7.312 1.00 81.12 231 SER A C 1
ATOM 1742 O O . SER A 1 231 ? 8.995 5.614 -7.279 1.00 81.12 231 SER A O 1
ATOM 1744 N N . PHE A 1 232 ? 7.927 7.557 -7.615 1.00 75.75 232 PHE A N 1
ATOM 1745 C CA . PHE A 1 232 ? 9.097 8.383 -7.923 1.00 75.75 232 PHE A CA 1
ATOM 1746 C C . PHE A 1 232 ? 9.414 9.377 -6.786 1.00 75.75 232 PHE A C 1
ATOM 1748 O O . PHE A 1 232 ? 8.562 9.698 -5.969 1.00 75.75 232 PHE A O 1
ATOM 1755 N N . ALA A 1 233 ? 10.656 9.853 -6.685 1.00 59.38 233 ALA A N 1
ATOM 1756 C CA . ALA A 1 233 ? 11.133 10.683 -5.570 1.00 59.38 233 ALA A CA 1
ATOM 1757 C C . ALA A 1 233 ? 10.628 12.135 -5.592 1.00 59.38 233 ALA A C 1
ATOM 1759 O O . ALA A 1 233 ? 10.659 12.803 -4.560 1.00 59.38 233 ALA A O 1
ATOM 1760 N N . ASP A 1 234 ? 10.108 12.619 -6.722 1.00 57.56 234 ASP A N 1
ATOM 1761 C CA . ASP A 1 234 ? 9.321 13.859 -6.794 1.00 57.56 234 ASP A CA 1
ATOM 1762 C C . ASP A 1 234 ? 8.004 13.764 -5.998 1.00 57.56 234 ASP A C 1
ATOM 1764 O O . ASP A 1 234 ? 7.320 14.768 -5.785 1.00 57.56 234 ASP A O 1
ATOM 1768 N N . TYR A 1 235 ? 7.698 12.572 -5.478 1.00 52.28 235 TYR A N 1
ATOM 1769 C CA . TYR A 1 235 ? 6.638 12.321 -4.522 1.00 52.28 235 TYR A CA 1
ATOM 1770 C C . TYR A 1 235 ? 7.044 12.445 -3.039 1.00 52.28 235 TYR A C 1
ATOM 1772 O O . TYR A 1 235 ? 6.241 12.162 -2.165 1.00 52.28 235 TYR A O 1
ATOM 1780 N N . GLY A 1 236 ? 8.241 12.916 -2.691 1.00 53.97 236 GLY A N 1
ATOM 1781 C CA . GLY A 1 236 ? 8.640 13.147 -1.289 1.00 53.97 236 GLY A CA 1
ATOM 1782 C C . GLY A 1 236 ? 9.259 11.922 -0.606 1.00 53.97 236 GLY A C 1
ATOM 1783 O O . GLY A 1 236 ? 10.309 12.055 0.015 1.00 53.97 236 GLY A O 1
ATOM 1784 N N . GLU A 1 237 ? 8.706 10.720 -0.803 1.00 65.19 237 GLU A N 1
ATOM 1785 C CA . GLU A 1 237 ? 9.352 9.450 -0.432 1.00 65.19 237 GLU A CA 1
ATOM 1786 C C . GLU A 1 237 ? 8.998 8.355 -1.449 1.00 65.19 237 GLU A C 1
ATOM 1788 O O . GLU A 1 237 ? 7.847 7.937 -1.539 1.00 65.19 237 GLU A O 1
ATOM 1793 N N . ALA A 1 238 ? 9.975 7.871 -2.223 1.00 74.19 238 ALA A N 1
ATOM 1794 C CA . ALA A 1 238 ? 9.753 6.786 -3.180 1.00 74.19 238 ALA A CA 1
ATOM 1795 C C . ALA A 1 238 ? 9.744 5.427 -2.456 1.00 74.19 238 ALA A C 1
ATOM 1797 O O . ALA A 1 238 ? 10.803 4.887 -2.130 1.00 74.19 238 ALA A O 1
ATOM 1798 N N . SER A 1 239 ? 8.560 4.852 -2.228 1.00 83.50 239 SER A N 1
ATOM 1799 C CA . SER A 1 239 ? 8.396 3.582 -1.503 1.00 83.50 239 SER A CA 1
ATOM 1800 C C . SER A 1 239 ? 7.350 2.680 -2.156 1.00 83.50 239 SER A C 1
ATOM 1802 O O . SER A 1 239 ? 6.327 3.150 -2.650 1.00 83.50 239 SER A O 1
ATOM 1804 N N . THR A 1 240 ? 7.620 1.373 -2.162 1.00 87.81 240 THR A N 1
ATOM 1805 C CA . THR A 1 240 ? 6.688 0.320 -2.605 1.00 87.81 240 THR A CA 1
ATOM 1806 C C . THR A 1 240 ? 6.768 -0.943 -1.729 1.00 87.81 240 THR A C 1
ATOM 1808 O O . THR A 1 240 ? 6.592 -2.065 -2.202 1.00 87.81 240 THR A O 1
ATOM 1811 N N . ASP A 1 241 ? 7.111 -0.793 -0.447 1.00 91.31 241 ASP A N 1
ATOM 1812 C CA . ASP A 1 241 ? 7.408 -1.919 0.446 1.00 91.31 241 ASP A CA 1
ATOM 1813 C C . ASP A 1 241 ? 6.182 -2.765 0.823 1.00 91.31 241 ASP A C 1
ATOM 1815 O O . ASP A 1 241 ? 5.160 -2.252 1.271 1.00 91.31 241 ASP A O 1
ATOM 1819 N N . LEU A 1 242 ? 6.306 -4.093 0.756 1.00 93.88 242 LEU A N 1
ATOM 1820 C CA . LEU A 1 242 ? 5.352 -4.996 1.398 1.00 93.88 242 LEU A CA 1
ATOM 1821 C C . LEU A 1 242 ? 5.449 -4.864 2.924 1.00 93.88 242 LEU A C 1
ATOM 1823 O O . LEU A 1 242 ? 6.489 -5.153 3.511 1.00 93.88 242 LEU A O 1
ATOM 1827 N N . VAL A 1 243 ? 4.340 -4.499 3.564 1.00 94.50 243 VAL A N 1
ATOM 1828 C CA . VAL A 1 243 ? 4.251 -4.272 5.013 1.00 94.50 243 VAL A CA 1
ATOM 1829 C C . VAL A 1 243 ? 3.768 -5.520 5.740 1.00 94.50 243 VAL A C 1
ATOM 1831 O O . VAL A 1 243 ? 4.360 -5.925 6.735 1.00 94.50 243 VAL A O 1
ATOM 1834 N N . ALA A 1 244 ? 2.693 -6.142 5.251 1.00 95.38 244 ALA A N 1
ATOM 1835 C CA . ALA A 1 244 ? 2.120 -7.353 5.832 1.00 95.38 244 ALA A CA 1
ATOM 1836 C C . ALA A 1 244 ? 1.227 -8.086 4.827 1.00 95.38 244 ALA A C 1
ATOM 1838 O O . ALA A 1 244 ? 0.726 -7.506 3.866 1.00 95.38 244 ALA A O 1
ATOM 1839 N N . SER A 1 245 ? 0.994 -9.373 5.071 1.00 95.62 245 SER A N 1
ATOM 1840 C CA . SER A 1 245 ? -0.028 -10.162 4.379 1.00 95.62 245 SER A CA 1
ATOM 1841 C C . SER A 1 245 ? -1.207 -10.412 5.314 1.00 95.62 245 SER A C 1
ATOM 1843 O O . SER A 1 245 ? -1.018 -10.778 6.475 1.00 95.62 245 SER A O 1
ATOM 1845 N N . LEU A 1 246 ? -2.419 -10.240 4.804 1.00 93.81 246 LEU A N 1
ATOM 1846 C CA . LEU A 1 246 ? -3.676 -10.528 5.482 1.00 93.81 246 LEU A CA 1
ATOM 1847 C C . LEU A 1 246 ? -4.311 -11.741 4.817 1.00 93.81 246 LEU A C 1
ATOM 1849 O O . LEU A 1 246 ? -4.465 -11.772 3.601 1.00 93.81 246 LEU A O 1
ATOM 1853 N N . ARG A 1 247 ? -4.683 -12.748 5.605 1.00 90.56 247 ARG A N 1
ATOM 1854 C CA . ARG A 1 247 ? -5.433 -13.904 5.112 1.00 90.56 247 ARG A CA 1
ATOM 1855 C C . ARG A 1 247 ? -6.830 -13.887 5.702 1.00 90.56 247 ARG A C 1
ATOM 1857 O O . ARG A 1 247 ? -6.996 -14.139 6.895 1.00 90.56 247 ARG A O 1
ATOM 1864 N N . VAL A 1 248 ? -7.823 -13.600 4.869 1.00 84.31 248 VAL A N 1
ATOM 1865 C CA . VAL A 1 248 ? -9.217 -13.381 5.275 1.00 84.31 248 VAL A CA 1
ATOM 1866 C C . VAL A 1 248 ? -10.128 -14.124 4.314 1.00 84.31 248 VAL A C 1
ATOM 1868 O O . VAL A 1 248 ? -9.998 -13.989 3.104 1.00 84.31 248 VAL A O 1
ATOM 1871 N N . GLY A 1 249 ? -11.045 -14.934 4.843 1.00 78.38 249 GLY A N 1
ATOM 1872 C CA . GLY A 1 249 ? -12.033 -15.638 4.016 1.00 78.38 249 GLY A CA 1
ATOM 1873 C C . GLY A 1 249 ? -11.461 -16.668 3.030 1.00 78.38 249 GLY A C 1
ATOM 1874 O O . GLY A 1 249 ? -12.199 -17.152 2.186 1.00 78.38 249 GLY A O 1
ATOM 1875 N N . GLY A 1 250 ? -10.178 -17.027 3.147 1.00 77.38 250 GLY A N 1
ATOM 1876 C CA . GLY A 1 250 ? -9.477 -17.911 2.206 1.00 77.38 250 GLY A CA 1
ATOM 1877 C C . GLY A 1 250 ? -8.568 -17.164 1.228 1.00 77.38 250 GLY A C 1
ATOM 1878 O O . GLY A 1 250 ? -7.600 -17.757 0.752 1.00 77.38 250 GLY A O 1
ATOM 1879 N N . ASP A 1 251 ? -8.799 -15.866 1.045 1.00 84.88 251 ASP A N 1
ATOM 1880 C CA . ASP A 1 251 ? -8.029 -15.000 0.159 1.00 84.88 251 ASP A CA 1
ATOM 1881 C C . ASP A 1 251 ? -6.845 -14.358 0.883 1.00 84.88 251 ASP A C 1
ATOM 1883 O O . ASP A 1 251 ? -6.860 -14.179 2.105 1.00 84.88 251 ASP A O 1
ATOM 1887 N N . THR A 1 252 ? -5.809 -14.014 0.113 1.00 90.12 252 THR A N 1
ATOM 1888 C CA . THR A 1 252 ? -4.656 -13.253 0.611 1.00 90.12 252 THR A CA 1
ATOM 1889 C C . THR A 1 252 ? -4.699 -11.837 0.057 1.00 90.12 252 THR A C 1
ATOM 1891 O O . THR A 1 252 ? -4.706 -11.644 -1.158 1.00 90.12 252 THR A O 1
ATOM 1894 N N . GLN A 1 253 ? -4.696 -10.857 0.953 1.00 91.25 253 GLN A N 1
ATOM 1895 C CA . GLN A 1 253 ? -4.505 -9.446 0.646 1.00 91.25 253 GLN A CA 1
ATOM 1896 C C . GLN A 1 253 ? -3.152 -8.986 1.192 1.00 91.25 253 GLN A C 1
ATOM 1898 O O . GLN A 1 253 ? -2.582 -9.601 2.095 1.00 91.25 253 GLN A O 1
ATOM 1903 N N . TYR A 1 254 ? -2.635 -7.890 0.658 1.00 93.81 254 TYR A N 1
ATOM 1904 C CA . TYR A 1 254 ? -1.313 -7.379 0.985 1.00 93.81 254 TYR A CA 1
ATOM 1905 C C . TYR A 1 254 ? -1.419 -5.916 1.388 1.00 93.81 254 TYR A C 1
ATOM 1907 O O . TYR A 1 254 ? -1.990 -5.105 0.666 1.00 93.81 254 TYR A O 1
ATOM 1915 N N . LEU A 1 255 ? -0.869 -5.577 2.547 1.00 93.69 255 LEU A N 1
ATOM 1916 C CA . LEU A 1 255 ? -0.643 -4.192 2.927 1.00 93.69 255 LEU A CA 1
ATOM 1917 C C . LEU A 1 255 ? 0.693 -3.762 2.337 1.00 93.69 255 LEU A C 1
ATOM 1919 O O . LEU A 1 255 ? 1.713 -4.395 2.610 1.00 93.69 255 LEU A O 1
ATOM 1923 N N . VAL A 1 256 ? 0.675 -2.717 1.520 1.00 92.06 256 VAL A N 1
ATOM 1924 C CA . VAL A 1 256 ? 1.854 -2.199 0.817 1.00 92.06 256 VAL A CA 1
ATOM 1925 C C . VAL A 1 256 ? 2.010 -0.719 1.119 1.00 92.06 256 VAL A C 1
ATOM 1927 O O . VAL A 1 256 ? 1.034 0.024 1.101 1.00 92.06 256 VAL A O 1
ATOM 1930 N N . HIS A 1 257 ? 3.224 -0.289 1.428 1.00 88.75 257 HIS A N 1
ATOM 1931 C CA . HIS A 1 257 ? 3.571 1.117 1.552 1.00 88.75 257 HIS A CA 1
ATOM 1932 C C . HIS A 1 257 ? 3.785 1.674 0.151 1.00 88.75 257 HIS A C 1
ATOM 1934 O O . HIS A 1 257 ? 4.462 1.043 -0.651 1.00 88.75 257 HIS A O 1
ATOM 1940 N N . VAL A 1 258 ? 3.169 2.806 -0.163 1.00 83.50 258 VAL A N 1
ATOM 1941 C CA . VAL A 1 258 ? 3.167 3.416 -1.492 1.00 83.50 258 VAL A CA 1
ATOM 1942 C C . VAL A 1 258 ? 3.510 4.885 -1.339 1.00 83.50 258 VAL A C 1
ATOM 1944 O O . VAL A 1 258 ? 2.783 5.626 -0.679 1.00 83.50 258 VAL A O 1
ATOM 1947 N N . GLY A 1 259 ? 4.618 5.293 -1.947 1.00 76.88 259 GLY A N 1
ATOM 1948 C CA . GLY A 1 259 ? 5.025 6.687 -2.033 1.00 76.88 259 GLY A CA 1
ATOM 1949 C C . GLY A 1 259 ? 4.170 7.456 -3.034 1.00 76.88 259 GLY A C 1
ATOM 1950 O O . GLY A 1 259 ? 4.089 7.063 -4.199 1.00 76.88 259 GLY A O 1
ATOM 1951 N N . LEU A 1 260 ? 3.553 8.542 -2.580 1.00 71.06 260 LEU A N 1
ATOM 1952 C CA . LEU A 1 260 ? 2.649 9.418 -3.329 1.00 71.06 260 LEU A CA 1
ATOM 1953 C C . LEU A 1 260 ? 3.026 10.872 -3.086 1.00 71.06 260 LEU A C 1
ATOM 1955 O O . LEU A 1 260 ? 3.772 11.157 -2.163 1.00 71.06 260 LEU A O 1
ATOM 1959 N N . LYS A 1 261 ? 2.541 11.808 -3.907 1.00 60.47 261 LYS A N 1
ATOM 1960 C CA . LYS A 1 261 ? 3.016 13.198 -3.879 1.00 60.47 261 LYS A CA 1
ATOM 1961 C C . LYS A 1 261 ? 2.936 13.845 -2.486 1.00 60.47 261 LYS A C 1
ATOM 1963 O O . LYS A 1 261 ? 1.873 14.300 -2.083 1.00 60.47 261 LYS A O 1
ATOM 1968 N N . GLY A 1 262 ? 4.080 13.932 -1.806 1.00 58.84 262 GLY A N 1
ATOM 1969 C CA . GLY A 1 262 ? 4.264 14.565 -0.500 1.00 58.84 262 GLY A CA 1
ATOM 1970 C C . GLY A 1 262 ? 4.418 13.603 0.683 1.00 58.84 262 GLY A C 1
ATOM 1971 O O . GLY A 1 262 ? 4.824 14.063 1.743 1.00 58.84 262 GLY A O 1
ATOM 1972 N N . GLN A 1 263 ? 4.128 12.303 0.531 1.00 65.75 263 GLN A N 1
ATOM 1973 C CA . GLN A 1 263 ? 4.198 11.320 1.623 1.00 65.75 263 GLN A CA 1
ATOM 1974 C C . GLN A 1 263 ? 4.020 9.874 1.140 1.00 65.75 263 GLN A C 1
ATOM 1976 O O . GLN A 1 263 ? 3.461 9.612 0.077 1.00 65.75 263 GLN A O 1
ATOM 1981 N N . ALA A 1 264 ? 4.377 8.904 1.975 1.00 74.31 264 ALA A N 1
ATOM 1982 C CA . ALA A 1 264 ? 4.100 7.501 1.705 1.00 74.31 264 ALA A CA 1
ATOM 1983 C C . ALA A 1 264 ? 2.983 6.949 2.610 1.00 74.31 264 ALA A C 1
ATOM 1985 O O . ALA A 1 264 ? 3.004 7.110 3.832 1.00 74.31 264 ALA A O 1
ATOM 1986 N N . VAL A 1 265 ? 1.997 6.267 2.018 1.00 79.25 265 VAL A N 1
ATOM 1987 C CA . VAL A 1 265 ? 0.824 5.718 2.725 1.00 79.25 265 VAL A CA 1
ATOM 1988 C C . VAL A 1 265 ? 0.768 4.204 2.638 1.00 79.25 265 VAL A C 1
ATOM 1990 O O . VAL A 1 265 ? 1.297 3.607 1.708 1.00 79.25 265 VAL A O 1
ATOM 1993 N N . THR A 1 266 ? 0.085 3.554 3.577 1.00 87.25 266 THR A N 1
ATOM 1994 C CA . THR A 1 266 ? -0.209 2.123 3.437 1.00 87.25 266 THR A CA 1
ATOM 1995 C C . THR A 1 266 ? -1.496 1.945 2.635 1.00 87.25 266 THR A C 1
ATOM 1997 O O . THR A 1 266 ? -2.521 2.518 2.988 1.00 87.25 266 THR A O 1
ATOM 2000 N N . GLY A 1 267 ? -1.454 1.145 1.573 1.00 86.69 267 GLY A N 1
ATOM 2001 C CA . GLY A 1 267 ? -2.601 0.711 0.779 1.00 86.69 267 GLY A CA 1
ATOM 2002 C C . GLY A 1 267 ? -2.906 -0.774 0.945 1.00 86.69 267 GLY A C 1
ATOM 2003 O O . GLY A 1 267 ? -2.094 -1.537 1.469 1.00 86.69 267 GLY A O 1
ATOM 2004 N N . LEU A 1 268 ? -4.087 -1.187 0.480 1.00 89.06 268 LEU A N 1
ATOM 2005 C CA . LEU A 1 268 ? -4.504 -2.589 0.420 1.00 89.06 268 LEU A CA 1
ATOM 2006 C C . LEU A 1 268 ? -4.478 -3.074 -1.032 1.00 89.06 268 LEU A C 1
ATOM 2008 O O . LEU A 1 268 ? -5.301 -2.659 -1.844 1.00 89.06 268 LEU A O 1
ATOM 2012 N N . LEU A 1 269 ? -3.539 -3.962 -1.338 1.00 90.31 269 LEU A N 1
ATOM 2013 C CA . LEU A 1 269 ? -3.362 -4.618 -2.629 1.00 90.31 269 LEU A CA 1
ATOM 2014 C C . LEU A 1 269 ? -3.989 -6.019 -2.591 1.00 90.31 269 LEU A C 1
ATOM 2016 O O . LEU A 1 269 ? -3.666 -6.833 -1.724 1.00 90.31 269 LEU A O 1
ATOM 2020 N N . PHE A 1 270 ? -4.868 -6.331 -3.538 1.00 88.00 270 PHE A N 1
ATOM 2021 C CA . PHE A 1 270 ? -5.563 -7.620 -3.600 1.00 88.0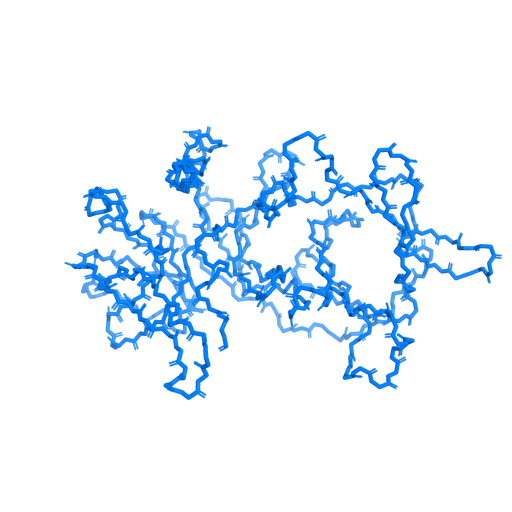0 270 PHE A CA 1
ATOM 2022 C C . PHE A 1 270 ? -5.860 -8.035 -5.041 1.00 88.00 270 PHE A C 1
ATOM 2024 O O . PHE A 1 270 ? -5.724 -7.250 -5.981 1.00 88.00 270 PHE A O 1
ATOM 2031 N N . ARG A 1 271 ? -6.229 -9.305 -5.216 1.00 84.62 271 ARG A N 1
ATOM 2032 C CA . ARG A 1 271 ? -6.706 -9.841 -6.491 1.00 84.62 271 ARG A CA 1
ATOM 2033 C C . ARG A 1 271 ? -8.226 -9.764 -6.541 1.00 84.62 271 ARG A C 1
ATOM 2035 O O . ARG A 1 271 ? -8.877 -10.270 -5.636 1.00 84.62 271 ARG A O 1
ATOM 2042 N N . GLU A 1 272 ? -8.755 -9.213 -7.626 1.00 78.44 272 GLU A N 1
ATOM 2043 C CA . GLU A 1 272 ? -10.169 -9.297 -7.993 1.00 78.44 272 GLU A CA 1
ATOM 2044 C C . GLU A 1 272 ? -10.262 -10.043 -9.329 1.00 78.44 272 GLU A C 1
ATOM 2046 O O . GLU A 1 272 ? -9.861 -9.546 -10.389 1.00 78.44 272 GLU A O 1
ATOM 2051 N N . GLY A 1 273 ? -10.677 -11.311 -9.265 1.00 80.88 273 GLY A N 1
ATOM 2052 C CA . GLY A 1 273 ? -10.549 -12.243 -10.384 1.00 80.88 273 GLY A CA 1
ATOM 2053 C C . GLY A 1 273 ? -9.096 -12.363 -10.868 1.00 80.88 273 GLY A C 1
ATOM 2054 O O . GLY A 1 273 ? -8.202 -12.761 -10.123 1.00 80.88 273 GLY A O 1
ATOM 2055 N N . ASN A 1 274 ? -8.851 -12.005 -12.133 1.00 79.62 274 ASN A N 1
ATOM 2056 C CA . ASN A 1 274 ? -7.516 -12.039 -12.747 1.00 79.62 274 ASN A CA 1
ATOM 2057 C C . ASN A 1 274 ? -6.772 -10.695 -12.683 1.00 79.62 274 ASN A C 1
ATOM 2059 O O . ASN A 1 274 ? -5.632 -10.615 -13.149 1.00 79.62 274 ASN A O 1
ATOM 2063 N N . ALA A 1 275 ? -7.381 -9.648 -12.127 1.00 81.50 275 ALA A N 1
ATOM 2064 C CA . ALA A 1 275 ? -6.779 -8.327 -12.010 1.00 81.50 275 ALA A CA 1
ATOM 2065 C C . ALA A 1 275 ? -6.218 -8.109 -10.602 1.00 81.50 275 ALA A C 1
ATOM 2067 O O . ALA A 1 275 ? -6.709 -8.670 -9.624 1.00 81.50 275 ALA A O 1
ATOM 2068 N N . TRP A 1 276 ? -5.161 -7.312 -10.505 1.00 85.12 276 TRP A N 1
ATOM 2069 C CA . TRP A 1 276 ? -4.723 -6.749 -9.233 1.00 85.12 276 TRP A CA 1
ATOM 2070 C C . TRP A 1 276 ? -5.400 -5.392 -9.046 1.00 85.12 276 TRP A C 1
ATOM 2072 O O . TRP A 1 276 ? -5.555 -4.655 -10.016 1.00 85.12 276 TRP A O 1
ATOM 2082 N N . ARG A 1 277 ? -5.774 -5.065 -7.810 1.00 83.31 277 ARG A N 1
ATOM 2083 C CA . ARG A 1 277 ? -6.344 -3.771 -7.435 1.00 83.31 277 ARG A CA 1
ATOM 2084 C C . ARG A 1 277 ? -5.679 -3.239 -6.181 1.00 83.31 277 ARG A C 1
ATOM 2086 O O . ARG A 1 277 ? -5.323 -4.014 -5.292 1.00 83.31 277 ARG A O 1
ATOM 2093 N N . LEU A 1 278 ? -5.537 -1.921 -6.114 1.00 82.69 278 LEU A N 1
ATOM 2094 C CA . LEU A 1 278 ? -4.967 -1.210 -4.979 1.00 82.69 278 LEU A CA 1
ATOM 2095 C C . LEU A 1 278 ? -5.985 -0.203 -4.442 1.00 82.69 278 LEU A C 1
ATOM 2097 O O . LEU A 1 278 ? -6.489 0.636 -5.181 1.00 82.69 278 LEU A O 1
ATOM 2101 N N . LEU A 1 279 ? -6.270 -0.277 -3.144 1.00 81.12 279 LEU A N 1
ATOM 2102 C CA . LEU A 1 279 ? -7.091 0.707 -2.443 1.00 81.12 279 LEU A CA 1
ATOM 2103 C C . LEU A 1 279 ? -6.208 1.573 -1.551 1.00 81.12 279 LEU A C 1
ATOM 2105 O O . LEU A 1 279 ? -5.570 1.076 -0.620 1.00 81.12 279 LEU A O 1
ATOM 2109 N N . LEU A 1 280 ? -6.233 2.876 -1.813 1.00 76.94 280 LEU A N 1
ATOM 2110 C CA . LEU A 1 280 ? -5.560 3.910 -1.032 1.00 76.94 280 LEU A CA 1
ATOM 2111 C C . LEU A 1 280 ? -6.605 4.920 -0.545 1.00 76.94 280 LEU A C 1
ATOM 2113 O O . LEU A 1 280 ? -7.633 5.114 -1.198 1.00 76.94 280 LEU A O 1
ATOM 2117 N N . ARG A 1 281 ? -6.383 5.543 0.619 1.00 72.19 281 ARG A N 1
ATOM 2118 C CA . ARG A 1 281 ? -7.285 6.581 1.131 1.00 72.19 281 ARG A CA 1
ATOM 2119 C C . ARG A 1 281 ? -6.737 7.974 0.804 1.00 72.19 281 ARG A C 1
ATOM 2121 O O . ARG A 1 281 ? -5.672 8.318 1.306 1.00 72.19 281 ARG A O 1
ATOM 2128 N N . PRO A 1 282 ? -7.509 8.823 0.094 1.00 59.16 282 PRO A N 1
ATOM 2129 C CA . PRO A 1 282 ? -7.051 10.170 -0.229 1.00 59.16 282 PRO A CA 1
ATOM 2130 C C . PRO A 1 282 ? -6.945 11.141 0.935 1.00 59.16 282 PRO A C 1
ATOM 2132 O O . PRO A 1 282 ? -6.135 12.061 0.922 1.00 59.16 282 PRO A O 1
ATOM 2135 N N . ALA A 1 283 ? -7.765 10.918 1.956 1.00 55.50 283 ALA A N 1
ATOM 2136 C CA . ALA A 1 283 ? -7.832 11.765 3.135 1.00 55.50 283 ALA A CA 1
ATOM 2137 C C . ALA A 1 283 ? -6.560 11.721 4.000 1.00 55.50 283 ALA A C 1
ATOM 2139 O O . ALA A 1 283 ? -6.419 12.543 4.897 1.00 55.50 283 ALA A O 1
ATOM 2140 N N . ASP A 1 284 ? -5.659 10.783 3.715 1.00 52.78 284 ASP A N 1
ATOM 2141 C CA . ASP A 1 284 ? -4.383 10.636 4.398 1.00 52.78 284 ASP A CA 1
ATOM 2142 C C . ASP A 1 284 ? -3.305 11.535 3.752 1.00 52.78 284 ASP A C 1
ATOM 2144 O O . ASP A 1 284 ? -2.357 11.899 4.434 1.00 52.78 284 ASP A O 1
ATOM 2148 N N . TYR A 1 285 ? -3.458 11.944 2.475 1.00 53.97 285 TYR A N 1
ATOM 2149 C CA . TYR A 1 285 ? -2.444 12.639 1.648 1.00 53.97 285 TYR A CA 1
ATOM 2150 C C . TYR A 1 285 ? -1.985 14.026 2.105 1.00 53.97 285 TYR A C 1
ATOM 2152 O O . TYR A 1 285 ? -0.791 14.295 2.001 1.00 53.97 285 TYR A O 1
ATOM 2160 N N . PRO A 1 286 ? -2.868 14.924 2.573 1.00 50.44 286 PRO A N 1
ATOM 2161 C CA . PRO A 1 286 ? -2.439 16.235 3.047 1.00 50.44 286 PRO A CA 1
ATOM 2162 C C . PRO A 1 286 ? -2.148 16.252 4.553 1.00 50.44 286 PRO A C 1
ATOM 2164 O O . PRO A 1 286 ? -1.775 17.290 5.083 1.00 50.44 286 PRO A O 1
ATOM 2167 N N . VAL A 1 287 ? -2.379 15.144 5.264 1.00 48.84 287 VAL A N 1
ATOM 2168 C CA . VAL A 1 287 ? -2.549 15.155 6.721 1.00 48.84 287 VAL A CA 1
ATOM 2169 C C . VAL A 1 287 ? -1.250 14.884 7.482 1.00 48.84 287 VAL A C 1
ATOM 2171 O O . VAL A 1 287 ? -1.092 15.380 8.598 1.00 48.84 287 VAL A O 1
ATOM 2174 N N . ILE A 1 288 ? -0.309 14.145 6.890 1.00 45.62 288 ILE A N 1
ATOM 2175 C CA . ILE A 1 288 ? 0.952 13.759 7.533 1.00 45.62 288 ILE A CA 1
ATOM 2176 C C . ILE A 1 288 ? 2.121 14.275 6.685 1.00 45.62 288 ILE A C 1
ATOM 2178 O O . ILE A 1 288 ? 2.869 13.516 6.078 1.00 45.62 288 ILE A O 1
ATOM 2182 N N . GLY A 1 289 ? 2.256 15.600 6.621 1.00 38.31 289 GLY A N 1
ATOM 2183 C CA . GLY A 1 289 ? 3.335 16.243 5.876 1.00 38.31 289 GLY A CA 1
ATOM 2184 C C . GLY A 1 289 ? 3.322 17.765 5.971 1.00 38.31 289 GLY A C 1
ATOM 2185 O O . GLY A 1 289 ? 2.823 18.428 5.065 1.00 38.31 289 GLY A O 1
ATOM 2186 N N . CYS A 1 290 ? 3.908 18.287 7.052 1.00 36.69 290 CYS A N 1
ATOM 2187 C CA . CYS A 1 290 ? 4.734 19.497 7.057 1.00 36.69 290 CYS A CA 1
ATOM 2188 C C . CYS A 1 290 ? 6.021 19.145 7.807 1.00 36.69 290 CYS A C 1
ATOM 2190 O O . CYS A 1 290 ? 5.889 18.644 8.948 1.00 36.69 290 CYS A O 1
#

Radius of gyration: 20.08 Å; chains: 1; bounding box: 48×50×55 Å

Secondary structure (DSSP, 8-state):
----SSTTHHHHTTTS-SSS---PPEEEEEEETTEEEEEEESS--TTHHHH-SEEEEEESS-EEEEEEEEEEEEEE--TTSSSPPEEEEEEEEEEPTTPPP--SEEEEEES---EEEEPPPPPPPPB---HHHHB-SS-B--S-SSS-TTS-TTPPPPEEEEEE-TTS-EEEEEEETTEEEEEEEEGGGEEEEEETTEEEEEES-S-TTSS-TT---EEEEEETTEEEEEEEGGGSS----EEEEEEETTEEEEEEEEEETTEEEEEEEEEETTEEEEE--GGGTTTS--

Sequence (290 aa):
MRYAMVLGVTLASFGAAAEERWTAPYQIEAVSGRTTRVVLGEQAPEDVASRLQVMTLVGTQGLAVARFQRTETVCTGEENVDLPPVCHTVGVYTQAKGTPDIGEYIVALAGTVTGTVSMPAPKTARERPVPGQWTSDAFERPVDEGADPFTPEGFPVPGYRWKTSPEGHVMLESSRDGQSDDTRVPLDSCTQERQGPFTRLECFPGAPHIAPGDSPGASLLYADRRPLIVSFADYGEASTDLVASLRVGGDTQYLVHVGLKGQAVTGLLFREGNAWRLLLRPADYPVIGC

Organism: Myxococcus xanthus (NCBI:txid34)

pLDDT: mean 75.34, std 19.01, range [26.11, 95.94]

Foldseek 3Di:
DPDPPPVVQLCVQVVPQVPPQFGKWWDWPDDDPQKTKTFPFADDPPCCCVQQQWKWWAAAFFIFIWGWDDKDKDWDDDPPDPDDTRITIITMIGTDPPDDDNHHTDTITGDDFDFGKHFWDPKDPWAQDDLVVQADPDFFAAQCPDAPPVQDPPWDGKTWGWDQDPVGWTAIWIDTPPDTDPQGQTSRQWIWIDTDQKIKIWGVPDDPPPDPNPHWTWIFIDHPSHTHAIATCCLVDHFWHFGMWTQGPNFIKTFTWHRGRQDIDTWIWGDDDPDIHIHHRNSVRVRPHD